Protein AF-0000000072261754 (afdb_homodimer)

Structure (mmCIF, N/CA/C/O backbone):
data_AF-0000000072261754-model_v1
#
loop_
_entity.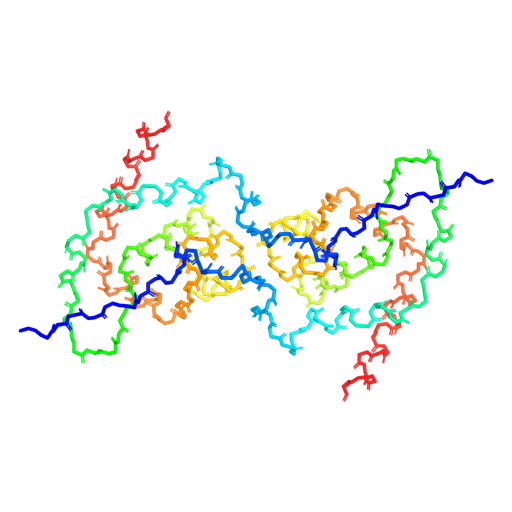id
_entity.type
_entity.pdbx_description
1 polymer 'ISNCY family transposase'
#
loop_
_atom_site.group_PDB
_atom_site.id
_atom_site.type_symbol
_atom_site.label_atom_id
_atom_site.label_alt_id
_atom_site.label_comp_id
_atom_site.label_asym_id
_atom_site.label_entity_id
_atom_site.label_seq_id
_atom_site.pdbx_PDB_ins_code
_atom_site.Cartn_x
_atom_site.Cartn_y
_atom_site.Cartn_z
_atom_site.occupancy
_atom_site.B_iso_or_equiv
_atom_site.auth_seq_id
_atom_site.auth_comp_id
_atom_site.auth_asym_id
_atom_site.auth_atom_id
_atom_site.pdbx_PDB_model_num
ATOM 1 N N . MET A 1 1 ? -16.188 -33.5 -18.047 1 53.47 1 MET A N 1
ATOM 2 C CA . MET A 1 1 ? -15.555 -32.75 -17 1 53.47 1 MET A CA 1
ATOM 3 C C . MET A 1 1 ? -15.969 -31.266 -17.062 1 53.47 1 MET A C 1
ATOM 5 O O . MET A 1 1 ? -16.078 -30.703 -18.156 1 53.47 1 MET A O 1
ATOM 9 N N . ALA A 1 2 ? -16.5 -30.75 -16.047 1 66.12 2 ALA A N 1
ATOM 10 C CA . ALA A 1 2 ? -17.062 -29.391 -16.094 1 66.12 2 ALA A CA 1
ATOM 11 C C . ALA A 1 2 ? -15.969 -28.375 -16.422 1 66.12 2 ALA A C 1
ATOM 13 O O . ALA A 1 2 ? -14.82 -28.531 -16 1 66.12 2 ALA A O 1
ATOM 14 N N . LYS A 1 3 ? -16.25 -27.609 -17.297 1 70.75 3 LYS A N 1
ATOM 15 C CA . LYS A 1 3 ? -15.32 -26.609 -17.797 1 70.75 3 LYS A CA 1
ATOM 16 C C . LYS A 1 3 ? -14.891 -25.656 -16.688 1 70.75 3 LYS A C 1
ATOM 18 O O . LYS A 1 3 ? -15.727 -25.141 -15.945 1 70.75 3 LYS A O 1
ATOM 23 N N . VAL A 1 4 ? -13.633 -25.562 -16.484 1 75.88 4 VAL A N 1
ATOM 24 C CA . VAL A 1 4 ? -13.086 -24.625 -15.5 1 75.88 4 VAL A CA 1
ATOM 25 C C . VAL A 1 4 ? -13.109 -23.219 -16.062 1 75.88 4 VAL A C 1
ATOM 27 O O . VAL A 1 4 ? -12.664 -22.969 -17.188 1 75.88 4 VAL A O 1
ATOM 30 N N . VAL A 1 5 ? -13.773 -22.344 -15.43 1 75.56 5 VAL A N 1
ATOM 31 C CA . VAL A 1 5 ? -13.828 -20.953 -15.859 1 75.56 5 VAL A CA 1
ATOM 32 C C . VAL A 1 5 ? -13.039 -20.078 -14.883 1 75.56 5 VAL A C 1
ATOM 34 O O . VAL A 1 5 ? -13.305 -20.094 -13.68 1 75.56 5 VAL A O 1
ATOM 37 N N . PHE A 1 6 ? -11.961 -19.422 -15.367 1 81.5 6 PHE A N 1
ATOM 38 C CA . PHE A 1 6 ? -11.156 -18.516 -14.562 1 81.5 6 PHE A CA 1
ATOM 39 C C . PHE A 1 6 ? -11.609 -17.078 -14.742 1 81.5 6 PHE A C 1
ATOM 41 O O . PHE A 1 6 ? -12.039 -16.688 -15.828 1 81.5 6 PHE A O 1
ATOM 48 N N . LYS A 1 7 ? -11.453 -16.281 -13.641 1 75.75 7 LYS A N 1
ATOM 49 C CA . LYS A 1 7 ? -11.797 -14.867 -13.703 1 75.75 7 LYS A CA 1
ATOM 50 C C . LYS A 1 7 ? -10.875 -14.117 -14.656 1 75.75 7 LYS A C 1
ATOM 52 O O . LYS A 1 7 ? -9.68 -14.406 -14.734 1 75.75 7 LYS A O 1
ATOM 57 N N . ASN A 1 8 ? -11.461 -13.203 -15.484 1 59.97 8 ASN A N 1
ATOM 58 C CA . ASN A 1 8 ? -10.656 -12.398 -16.391 1 59.97 8 ASN A CA 1
ATOM 59 C C . ASN A 1 8 ? -9.734 -11.445 -15.641 1 59.97 8 ASN A C 1
ATOM 61 O O . ASN A 1 8 ? -10.141 -10.828 -14.656 1 59.97 8 ASN A O 1
ATOM 65 N N . GLN A 1 9 ? -8.445 -11.586 -15.75 1 58.66 9 GLN A N 1
ATOM 66 C CA . GLN A 1 9 ? -7.496 -10.695 -15.102 1 58.66 9 GLN A CA 1
ATOM 67 C C . GLN A 1 9 ? -7.52 -9.305 -15.742 1 58.66 9 GLN A C 1
ATOM 69 O O . GLN A 1 9 ? -7.422 -9.18 -16.969 1 58.66 9 GLN A O 1
ATOM 74 N N . THR A 1 10 ? -8.367 -8.477 -15.375 1 47.31 10 THR A N 1
ATOM 75 C CA . THR A 1 10 ? -8.461 -7.137 -15.945 1 47.31 10 THR A CA 1
ATOM 76 C C . THR A 1 10 ? -7.117 -6.414 -15.852 1 47.31 10 THR A C 1
ATOM 78 O O . THR A 1 10 ? -6.949 -5.336 -16.422 1 47.31 10 THR A O 1
ATOM 81 N N . GLY A 1 11 ? -6.293 -6.758 -15.125 1 45.41 11 GLY A N 1
ATOM 82 C CA . GLY A 1 11 ? -5.258 -5.832 -14.703 1 45.41 11 GLY A CA 1
ATOM 83 C C . GLY A 1 11 ? -4.406 -5.324 -15.852 1 45.41 11 GLY A C 1
ATOM 84 O O . GLY A 1 11 ? -4 -4.156 -15.859 1 45.41 11 GLY A O 1
ATOM 85 N N . ASN A 1 12 ? -3.812 -6.355 -16.594 1 43.78 12 ASN A N 1
ATOM 86 C CA . ASN A 1 12 ? -2.898 -5.754 -17.562 1 43.78 12 ASN A CA 1
ATOM 87 C C . ASN A 1 12 ? -3.648 -5.125 -18.734 1 43.78 12 ASN A C 1
ATOM 89 O O . ASN A 1 12 ? -3.061 -4.859 -19.781 1 43.78 12 ASN A O 1
ATOM 93 N N . CYS A 1 13 ? -4.816 -5.367 -18.75 1 40.19 13 CYS A N 1
ATOM 94 C CA . CYS A 1 13 ? -5.418 -4.688 -19.891 1 40.19 13 CYS A CA 1
ATOM 95 C C . CYS A 1 13 ? -5.473 -3.182 -19.656 1 40.19 13 CYS A C 1
ATOM 97 O O . CYS A 1 13 ? -5.953 -2.725 -18.625 1 40.19 13 CYS A O 1
ATOM 99 N N . PRO A 1 14 ? -4.672 -2.52 -20.391 1 43.59 14 PRO A N 1
ATOM 100 C CA . PRO A 1 14 ? -4.828 -1.066 -20.297 1 43.59 14 PRO A CA 1
ATOM 101 C C . PRO A 1 14 ? -6.293 -0.635 -20.234 1 43.59 14 PRO A C 1
ATOM 103 O O . PRO A 1 14 ? -7.094 -1.019 -21.078 1 43.59 14 PRO A O 1
ATOM 106 N N . GLU A 1 15 ? -6.82 -0.697 -19.188 1 45.59 15 GLU A N 1
ATOM 107 C CA . GLU A 1 15 ? -8.109 -0.018 -19.234 1 45.59 15 GLU A CA 1
ATOM 108 C C . GLU A 1 15 ? -8.047 1.209 -20.141 1 45.59 15 GLU A C 1
ATOM 110 O O . GLU A 1 15 ? -7.031 1.906 -20.188 1 45.59 15 GLU A O 1
ATOM 115 N N . LEU A 1 16 ? -8.773 1.297 -21.125 1 46.44 16 LEU A N 1
ATOM 116 C CA . LEU A 1 16 ? -8.891 2.441 -22.031 1 46.44 16 LEU A CA 1
ATOM 117 C C . LEU A 1 16 ? -8.703 3.75 -21.266 1 46.44 16 LEU A C 1
ATOM 119 O O . LEU A 1 16 ? -8.133 4.703 -21.797 1 46.44 16 LEU A O 1
ATOM 123 N N . PHE A 1 17 ? -9.391 3.867 -20.031 1 51.53 17 PHE A N 1
ATOM 124 C CA . PHE A 1 17 ? -9.266 5.137 -19.328 1 51.53 17 PHE A CA 1
ATOM 125 C C . PHE A 1 17 ? -8.445 4.977 -18.062 1 51.53 17 PHE A C 1
ATOM 127 O O . PHE A 1 17 ? -8.516 3.939 -17.391 1 51.53 17 PHE A O 1
ATOM 134 N N . PRO A 1 18 ? -7.434 5.723 -17.969 1 54.72 18 PRO A N 1
ATOM 135 C CA . PRO A 1 18 ? -6.586 5.688 -16.781 1 54.72 18 PRO A CA 1
ATOM 136 C C . PRO A 1 18 ? -7.391 5.695 -15.477 1 54.72 18 PRO A C 1
ATOM 138 O O . PRO A 1 18 ? -8.32 6.492 -15.328 1 54.72 18 PRO A O 1
ATOM 141 N N . VAL A 1 19 ? -7.637 4.586 -14.891 1 61.97 19 VAL A N 1
ATOM 142 C CA . VAL A 1 19 ? -8.344 4.539 -13.617 1 61.97 19 VAL A CA 1
ATOM 143 C C . VAL A 1 19 ? -7.453 5.105 -12.508 1 61.97 19 VAL A C 1
ATOM 145 O O . VAL A 1 19 ? -6.254 4.828 -12.469 1 61.97 19 VAL A O 1
ATOM 148 N N . ASN A 1 20 ? -7.961 6.184 -11.891 1 78.06 20 ASN A N 1
ATOM 149 C CA . ASN A 1 20 ? -7.324 6.676 -10.672 1 78.06 20 ASN A CA 1
ATOM 150 C C . ASN A 1 20 ? -7.355 5.629 -9.562 1 78.06 20 ASN A C 1
ATOM 152 O O . ASN A 1 20 ? -8.43 5.211 -9.125 1 78.06 20 ASN A O 1
ATOM 156 N N . ILE A 1 21 ? -6.281 5.125 -9.164 1 84.75 21 ILE A N 1
ATOM 157 C CA . ILE A 1 21 ? -6.168 4.051 -8.188 1 84.75 21 ILE A CA 1
ATOM 158 C C . ILE A 1 21 ? -6.832 4.473 -6.875 1 84.75 21 ILE A C 1
ATOM 160 O O . ILE A 1 21 ? -7.336 3.631 -6.129 1 84.75 21 ILE A O 1
ATOM 164 N N . PHE A 1 22 ? -6.945 5.773 -6.66 1 88.88 22 PHE A N 1
ATOM 165 C CA . PHE A 1 22 ? -7.484 6.266 -5.398 1 88.88 22 PHE A CA 1
ATOM 166 C C . PHE A 1 22 ? -9 6.129 -5.367 1 88.88 22 PHE A C 1
ATOM 168 O O . PHE A 1 22 ? -9.617 6.246 -4.305 1 88.88 22 PHE A O 1
ATOM 175 N N . ASP A 1 23 ? -9.531 5.855 -6.48 1 87.69 23 ASP A N 1
ATOM 176 C CA . ASP A 1 23 ? -10.969 5.578 -6.531 1 87.69 23 ASP A CA 1
ATOM 177 C C . ASP A 1 23 ? -11.297 4.27 -5.812 1 87.69 23 ASP A C 1
ATOM 179 O O . ASP A 1 23 ? -12.453 4.027 -5.457 1 87.69 23 ASP A O 1
ATOM 183 N N . LYS A 1 24 ? -10.297 3.533 -5.613 1 89.06 24 LYS A N 1
ATOM 184 C CA . LYS A 1 24 ? -10.484 2.268 -4.91 1 89.06 24 LYS A CA 1
ATOM 185 C C . LYS A 1 24 ? -10.641 2.488 -3.408 1 89.06 24 LYS A C 1
ATOM 187 O O . LYS A 1 24 ? -11.078 1.589 -2.688 1 89.06 24 LYS A O 1
ATOM 192 N N . ILE A 1 25 ? -10.328 3.688 -2.914 1 94.31 25 ILE A N 1
ATOM 193 C CA . ILE A 1 25 ? -10.461 3.994 -1.495 1 94.31 25 ILE A CA 1
ATOM 194 C C . ILE A 1 25 ? -11.914 4.324 -1.177 1 94.31 25 ILE A C 1
ATOM 196 O O . ILE A 1 25 ? -12.469 5.293 -1.704 1 94.31 25 ILE A O 1
ATOM 200 N N . PRO A 1 26 ? -12.469 3.52 -0.321 1 95.19 26 PRO A N 1
ATOM 201 C CA . PRO A 1 26 ? -13.867 3.795 0.018 1 95.19 26 PRO A CA 1
ATOM 202 C C . PRO A 1 26 ? -14.078 5.215 0.538 1 95.19 26 PRO A C 1
ATOM 204 O O . PRO A 1 26 ? -13.195 5.777 1.188 1 95.19 26 PRO A O 1
ATOM 207 N N . GLU A 1 27 ? -15.25 5.766 0.306 1 93.5 27 GLU A N 1
ATOM 208 C CA . GLU A 1 27 ? -15.578 7.133 0.704 1 93.5 27 GLU A CA 1
ATOM 209 C C . GLU A 1 27 ? -15.547 7.285 2.221 1 93.5 27 GLU A C 1
ATOM 211 O O . GLU A 1 27 ? -15.234 8.367 2.734 1 93.5 27 GLU A O 1
ATOM 216 N N . ASN A 1 28 ? -15.797 6.203 2.92 1 93.44 28 ASN A N 1
ATOM 217 C CA . ASN A 1 28 ? -15.867 6.27 4.375 1 93.44 28 ASN A CA 1
ATOM 218 C C . ASN A 1 28 ? -14.562 5.82 5.02 1 93.44 28 ASN A C 1
ATOM 220 O O . ASN A 1 28 ? -14.508 5.594 6.23 1 93.44 28 ASN A O 1
ATOM 224 N N . HIS A 1 29 ? -13.617 5.684 4.23 1 94.75 29 HIS A N 1
ATOM 225 C CA . HIS A 1 29 ? -12.328 5.273 4.781 1 94.75 29 HIS A CA 1
ATOM 226 C C . HIS A 1 29 ? -11.734 6.363 5.668 1 94.75 29 HIS A C 1
ATOM 228 O O . HIS A 1 29 ? -11.789 7.547 5.324 1 94.75 29 HIS A O 1
ATOM 234 N N . PRO A 1 30 ? -11.094 6.031 6.789 1 93.75 30 PRO A N 1
ATOM 235 C CA . PRO A 1 30 ? -10.555 6.992 7.758 1 93.75 30 PRO A CA 1
ATOM 236 C C . PRO A 1 30 ? -9.578 7.98 7.121 1 93.75 30 PRO A C 1
ATOM 238 O O . PRO A 1 30 ? -9.469 9.117 7.582 1 93.75 30 PRO A O 1
ATOM 241 N N . VAL A 1 31 ? -8.922 7.555 6.078 1 96.19 31 VAL A N 1
ATOM 242 C CA . VAL A 1 31 ? -7.934 8.43 5.449 1 96.19 31 VAL A CA 1
ATOM 243 C C . VAL A 1 31 ? -8.617 9.672 4.898 1 96.19 31 VAL A C 1
ATOM 245 O O . VAL A 1 31 ? -8.055 10.766 4.926 1 96.19 31 VAL A O 1
ATOM 248 N N . ARG A 1 32 ? -9.805 9.508 4.41 1 94.44 32 ARG A N 1
ATOM 249 C CA . ARG A 1 32 ? -10.562 10.641 3.877 1 94.44 32 ARG A CA 1
ATOM 250 C C . ARG A 1 32 ? -11.039 11.562 4.996 1 94.44 32 ARG A C 1
ATOM 252 O O . ARG A 1 32 ? -11.094 12.781 4.824 1 94.44 32 ARG A O 1
ATOM 259 N N . LEU A 1 33 ? -11.336 11 6.125 1 90.81 33 LEU A N 1
ATOM 260 C CA . LEU A 1 33 ? -11.703 11.781 7.297 1 90.81 33 LEU A CA 1
ATOM 261 C C . LEU A 1 33 ? -10.523 12.625 7.777 1 90.81 33 LEU A C 1
ATOM 263 O O . LEU A 1 33 ? -10.672 13.812 8.047 1 90.81 33 LEU A O 1
ATOM 267 N N . VAL A 1 34 ? -9.375 12.031 7.887 1 93.12 34 VAL A N 1
ATOM 268 C CA . VAL A 1 34 ? -8.18 12.75 8.312 1 93.12 34 VAL A CA 1
ATOM 269 C C . VAL A 1 34 ? -7.91 13.914 7.363 1 93.12 34 VAL A C 1
ATOM 271 O O . VAL A 1 34 ? -7.617 15.023 7.809 1 93.12 34 VAL A O 1
ATOM 274 N N . ASP A 1 35 ? -8.039 13.625 6.098 1 94.12 35 ASP A N 1
ATOM 275 C CA . ASP A 1 35 ? -7.828 14.664 5.098 1 94.12 35 ASP A CA 1
ATOM 276 C C . ASP A 1 35 ? -8.758 15.852 5.332 1 94.12 35 ASP A C 1
ATOM 278 O O . ASP A 1 35 ? -8.312 17 5.375 1 94.12 35 ASP A O 1
ATOM 282 N N . THR A 1 36 ? -9.977 15.562 5.527 1 91.69 36 THR A N 1
ATOM 283 C CA . THR A 1 36 ? -10.992 16.594 5.738 1 91.69 36 THR A CA 1
ATOM 284 C C . THR A 1 36 ? -10.719 17.359 7.023 1 91.69 36 THR A C 1
ATOM 286 O O . THR A 1 36 ? -10.734 18.594 7.023 1 91.69 36 THR A O 1
ATOM 289 N N . VAL A 1 37 ? -10.406 16.703 8.078 1 90.75 37 VAL A N 1
ATOM 290 C CA . VAL A 1 37 ? -10.211 17.312 9.391 1 90.75 37 VAL A CA 1
ATOM 291 C C . VAL A 1 37 ? -8.984 18.203 9.375 1 90.75 37 VAL A C 1
ATOM 293 O O . VAL A 1 37 ? -9.039 19.359 9.82 1 90.75 37 VAL A O 1
ATOM 296 N N . VAL A 1 38 ? -7.898 17.734 8.867 1 93.19 38 VAL A N 1
ATOM 297 C CA . VAL A 1 38 ? -6.656 18.5 8.906 1 93.19 38 VAL A CA 1
ATOM 298 C C . VAL A 1 38 ? -6.781 19.734 8.016 1 93.19 38 VAL A C 1
ATOM 300 O O . VAL A 1 38 ? -6.234 20.797 8.328 1 93.19 38 VAL A O 1
ATOM 303 N N . ASN A 1 39 ? -7.551 19.609 6.934 1 92.81 39 ASN A N 1
ATOM 304 C CA . ASN A 1 39 ? -7.781 20.75 6.062 1 92.81 39 ASN A CA 1
ATOM 305 C C . ASN A 1 39 ? -8.492 21.891 6.797 1 92.81 39 ASN A C 1
ATOM 307 O O . ASN A 1 39 ? -8.391 23.047 6.41 1 92.81 39 ASN A O 1
ATOM 311 N N . SER A 1 40 ? -9.102 21.609 7.797 1 89.88 40 SER A N 1
ATOM 312 C CA . SER A 1 40 ? -9.898 22.594 8.516 1 89.88 40 SER A CA 1
ATOM 313 C C . SER A 1 40 ? -9.117 23.188 9.68 1 89.88 40 SER A C 1
ATOM 315 O O . SER A 1 40 ? -9.586 24.125 10.336 1 89.88 40 SER A O 1
ATOM 317 N N . LEU A 1 41 ? -7.945 22.703 9.938 1 89.12 41 LEU A N 1
ATOM 318 C CA . LEU A 1 41 ? -7.16 23.141 11.078 1 89.12 41 LEU A CA 1
ATOM 319 C C . LEU A 1 41 ? -6.484 24.484 10.789 1 89.12 41 LEU A C 1
ATOM 321 O O . LEU A 1 41 ? -6.039 24.719 9.664 1 89.12 41 LEU A O 1
ATOM 325 N N . ASP A 1 42 ? -6.449 25.359 11.727 1 89.69 42 ASP A N 1
ATOM 326 C CA . ASP A 1 42 ? -5.57 26.516 11.672 1 89.69 42 ASP A CA 1
ATOM 327 C C . ASP A 1 42 ? -4.141 26.141 12.055 1 89.69 42 ASP A C 1
ATOM 329 O O . ASP A 1 42 ? -3.867 25.797 13.203 1 89.69 42 ASP A O 1
ATOM 333 N N . ILE A 1 43 ? -3.244 26.266 11.062 1 90.94 43 ILE A N 1
ATOM 334 C CA . ILE A 1 43 ? -1.887 25.797 11.336 1 90.94 43 ILE A CA 1
ATOM 335 C C . ILE A 1 43 ? -0.919 26.984 11.273 1 90.94 43 ILE A C 1
ATOM 337 O O . ILE A 1 43 ? 0.26 26.812 10.961 1 90.94 43 ILE A O 1
ATOM 341 N N . SER A 1 44 ? -1.396 28.188 11.469 1 89.88 44 SER A N 1
ATOM 342 C CA . SER A 1 44 ? -0.588 29.406 11.414 1 89.88 44 SER A CA 1
ATOM 343 C C . SER A 1 44 ? 0.594 29.328 12.375 1 89.88 44 SER A C 1
ATOM 345 O O . SER A 1 44 ? 1.704 29.734 12.031 1 89.88 44 SER A O 1
ATOM 347 N N . ASP A 1 45 ? 0.396 28.828 13.555 1 87 45 ASP A N 1
ATOM 348 C CA . ASP A 1 45 ? 1.445 28.734 14.562 1 87 45 ASP A CA 1
ATOM 349 C C . ASP A 1 45 ? 2.549 27.781 14.125 1 87 45 ASP A C 1
ATOM 351 O O . ASP A 1 45 ? 3.719 27.969 14.461 1 87 45 ASP A O 1
ATOM 355 N N . ILE A 1 46 ? 2.148 26.797 13.414 1 89.81 46 ILE A N 1
ATOM 356 C CA . ILE A 1 46 ? 3.121 25.812 12.922 1 89.81 46 ILE A CA 1
ATOM 357 C C . ILE A 1 46 ? 3.943 26.438 11.797 1 89.81 46 ILE A C 1
ATOM 359 O O . ILE A 1 46 ? 5.164 26.266 11.734 1 89.81 46 ILE A O 1
ATOM 363 N N . ILE A 1 47 ? 3.307 27.188 10.906 1 88.81 47 ILE A N 1
ATOM 364 C CA . ILE A 1 47 ? 3.965 27.828 9.781 1 88.81 47 ILE A CA 1
ATOM 365 C C . ILE A 1 47 ? 5.023 28.812 10.289 1 88.81 47 ILE A C 1
ATOM 367 O O . ILE A 1 47 ? 6.098 28.922 9.703 1 88.81 47 ILE A O 1
ATOM 371 N N . LYS A 1 48 ? 4.746 29.422 11.359 1 87.25 48 LYS A N 1
ATOM 372 C CA . LYS A 1 48 ? 5.645 30.422 11.945 1 87.25 48 LYS A CA 1
ATOM 373 C C . LYS A 1 48 ? 6.945 29.781 12.414 1 87.25 48 LYS A C 1
ATOM 375 O O . LYS A 1 48 ? 7.957 30.469 12.578 1 87.25 48 LYS A O 1
ATOM 380 N N . GLU A 1 49 ? 6.895 28.531 12.688 1 88.25 49 GLU A N 1
ATOM 381 C CA . GLU A 1 49 ? 8.07 27.828 13.188 1 88.25 49 GLU A CA 1
ATOM 382 C C . GLU A 1 49 ? 9.117 27.656 12.086 1 88.25 49 GLU A C 1
ATOM 384 O O . GLU A 1 49 ? 10.273 27.328 12.367 1 88.25 49 GLU A O 1
ATOM 389 N N . TYR A 1 50 ? 8.695 27.906 10.859 1 87.5 50 TYR A N 1
ATOM 390 C CA . TYR A 1 50 ? 9.641 27.781 9.758 1 87.5 50 TYR A CA 1
ATOM 391 C C . TYR A 1 50 ? 10.43 29.078 9.57 1 87.5 50 TYR A C 1
ATOM 393 O O . TYR A 1 50 ? 9.852 30.172 9.547 1 87.5 50 TYR A O 1
ATOM 401 N N . LYS A 1 51 ? 11.766 29.125 9.641 1 79.75 51 LYS A N 1
ATOM 402 C CA . LYS A 1 51 ? 12.641 30.297 9.578 1 79.75 51 LYS A CA 1
ATOM 403 C C . LYS A 1 51 ? 12.969 30.656 8.133 1 79.75 51 LYS A C 1
ATOM 405 O O . LYS A 1 51 ? 13.305 31.797 7.836 1 79.75 51 LYS A O 1
ATOM 410 N N . GLY A 1 52 ? 12.711 29.953 7.184 1 72.69 52 GLY A N 1
ATOM 411 C CA . GLY A 1 52 ? 13.055 30.234 5.801 1 72.69 52 GLY A CA 1
ATOM 412 C C . GLY A 1 52 ? 14.539 30.109 5.523 1 72.69 52 GLY A C 1
ATOM 413 O O . GLY A 1 52 ? 15.328 29.828 6.434 1 72.69 52 GLY A O 1
ATOM 414 N N . GLY A 1 53 ? 15.094 30.141 4.215 1 70.75 53 GLY A N 1
ATOM 415 C CA . GLY A 1 53 ? 16.484 30.219 3.781 1 70.75 53 GLY A CA 1
ATOM 416 C C . GLY A 1 53 ? 17.078 28.875 3.443 1 70.75 53 GLY A C 1
ATOM 417 O O . GLY A 1 53 ? 18.172 28.797 2.889 1 70.75 53 GLY A O 1
ATOM 418 N N . GLY A 1 54 ? 16.453 27.875 3.91 1 67.19 54 GLY A N 1
ATOM 419 C CA . GLY A 1 54 ? 16.984 26.562 3.582 1 67.19 54 GLY A CA 1
ATOM 420 C C . GLY A 1 54 ? 16.297 25.922 2.4 1 67.19 54 GLY A C 1
ATOM 421 O O . GLY A 1 54 ? 15.641 26.594 1.604 1 67.19 54 GLY A O 1
ATOM 422 N N . THR A 1 55 ? 16.672 24.656 2.156 1 72.06 55 THR A N 1
ATOM 423 C CA . THR A 1 55 ? 16.047 23.875 1.103 1 72.06 55 THR A CA 1
ATOM 424 C C . THR A 1 55 ? 14.523 23.906 1.235 1 72.06 55 THR A C 1
ATOM 426 O O . THR A 1 55 ? 14 24.203 2.307 1 72.06 55 THR A O 1
ATOM 429 N N . SER A 1 56 ? 13.945 23.844 0.16 1 83.94 56 SER A N 1
ATOM 430 C CA . SER A 1 56 ? 12.484 23.781 0.159 1 83.94 56 SER A CA 1
ATOM 431 C C . SER A 1 56 ? 11.977 22.719 1.136 1 83.94 56 SER A C 1
ATOM 433 O O . SER A 1 56 ? 12.672 21.734 1.41 1 83.94 56 SER A O 1
ATOM 435 N N . ALA A 1 57 ? 10.883 23.078 1.884 1 89.38 57 ALA A N 1
ATOM 436 C CA . ALA A 1 57 ? 10.266 22.172 2.846 1 89.38 57 ALA A CA 1
ATOM 437 C C . ALA A 1 57 ? 8.883 21.719 2.363 1 89.38 57 ALA A C 1
ATOM 439 O O . ALA A 1 57 ? 8.227 22.422 1.597 1 89.38 57 ALA A O 1
ATOM 440 N N . TYR A 1 58 ? 8.531 20.516 2.805 1 94.25 58 TYR A N 1
ATOM 441 C CA . TYR A 1 58 ? 7.156 20.078 2.572 1 94.25 58 TYR A CA 1
ATOM 442 C C . TYR A 1 58 ? 6.176 20.953 3.344 1 94.25 58 TYR A C 1
ATOM 444 O O . TYR A 1 58 ? 6.477 21.406 4.449 1 94.25 58 TYR A O 1
ATOM 452 N N . HIS A 1 59 ? 5.027 21.125 2.744 1 94.31 59 HIS A N 1
ATOM 453 C CA . HIS A 1 59 ? 4.02 21.922 3.441 1 94.31 59 HIS A CA 1
ATOM 454 C C . HIS A 1 59 ? 3.613 21.25 4.754 1 94.31 59 HIS A C 1
ATOM 456 O O . HIS A 1 59 ? 3.348 20.047 4.793 1 94.31 59 HIS A O 1
ATOM 462 N N . PRO A 1 60 ? 3.545 22.078 5.82 1 93.25 60 PRO A N 1
ATOM 463 C CA . PRO A 1 60 ? 3.256 21.484 7.125 1 93.25 60 PRO A CA 1
ATOM 464 C C . PRO A 1 60 ? 1.888 20.797 7.176 1 93.25 60 PRO A C 1
ATOM 466 O O . PRO A 1 60 ? 1.709 19.828 7.898 1 93.25 60 PRO A O 1
ATOM 469 N N . ARG A 1 61 ? 0.918 21.266 6.406 1 94.25 61 ARG A N 1
ATOM 470 C CA . ARG A 1 61 ? -0.401 20.641 6.402 1 94.25 61 ARG A CA 1
ATOM 471 C C . ARG A 1 61 ? -0.323 19.203 5.91 1 94.25 61 ARG A C 1
ATOM 473 O O . ARG A 1 61 ? -0.948 18.312 6.484 1 94.25 61 ARG A O 1
ATOM 480 N N . MET A 1 62 ? 0.417 18.984 4.848 1 96.38 62 MET A N 1
ATOM 481 C CA . MET A 1 62 ? 0.634 17.625 4.352 1 96.38 62 MET A CA 1
ATOM 482 C C . MET A 1 62 ? 1.342 16.781 5.398 1 96.38 62 MET A C 1
ATOM 484 O O . MET A 1 62 ? 0.941 15.641 5.648 1 96.38 62 MET A O 1
ATOM 488 N N . MET A 1 63 ? 2.299 17.344 6.059 1 96.62 63 MET A N 1
ATOM 489 C CA . MET A 1 63 ? 3.064 16.609 7.062 1 96.62 63 MET A CA 1
ATOM 490 C C . MET A 1 63 ? 2.182 16.234 8.242 1 96.62 63 MET A C 1
ATOM 492 O O . MET A 1 63 ? 2.305 15.125 8.781 1 96.62 63 MET A O 1
ATOM 496 N N . ILE A 1 64 ? 1.299 17.094 8.617 1 94.44 64 ILE A N 1
ATOM 497 C CA . ILE A 1 64 ? 0.354 16.828 9.695 1 94.44 64 ILE A CA 1
ATOM 498 C C . ILE A 1 64 ? -0.58 15.695 9.297 1 94.44 64 ILE A C 1
ATOM 500 O O . ILE A 1 64 ? -0.818 14.773 10.078 1 94.44 64 ILE A O 1
ATOM 504 N N . LYS A 1 65 ? -1.1 15.758 8.047 1 96 65 LYS A N 1
ATOM 505 C CA . LYS A 1 65 ? -1.962 14.695 7.523 1 96 65 LYS A CA 1
ATOM 506 C C . LYS A 1 65 ? -1.282 13.336 7.625 1 96 65 LYS A C 1
ATOM 508 O O . LYS A 1 65 ? -1.88 12.375 8.117 1 96 65 LYS A O 1
ATOM 513 N N . VAL A 1 66 ? -0.072 13.258 7.25 1 97.31 66 VAL A N 1
ATOM 514 C CA . VAL A 1 66 ? 0.693 12.016 7.238 1 97.31 66 VAL A CA 1
ATOM 515 C C . VAL A 1 66 ? 0.851 11.492 8.664 1 97.31 66 VAL A C 1
ATOM 517 O O . VAL A 1 66 ? 0.594 10.32 8.938 1 97.31 66 VAL A O 1
ATOM 520 N N . LEU A 1 67 ? 1.214 12.375 9.578 1 95.19 67 LEU A N 1
ATOM 521 C CA . LEU A 1 67 ? 1.444 11.953 10.953 1 95.19 67 LEU A CA 1
ATOM 522 C C . LEU A 1 67 ? 0.144 11.5 11.609 1 95.19 67 LEU A C 1
ATOM 524 O O . LEU A 1 67 ? 0.101 10.445 12.25 1 95.19 67 LEU A O 1
ATOM 528 N N . PHE A 1 68 ? -0.87 12.234 11.438 1 93.25 68 PHE A N 1
ATOM 529 C CA . PHE A 1 68 ? -2.143 11.891 12.062 1 93.25 68 PHE A CA 1
ATOM 530 C C . PHE A 1 68 ? -2.672 10.562 11.523 1 93.25 68 PHE A C 1
ATOM 532 O O . PHE A 1 68 ? -3.111 9.711 12.297 1 93.25 68 PHE A O 1
ATOM 539 N N . TYR A 1 69 ? -2.65 10.43 10.25 1 95.81 69 TYR A N 1
ATOM 540 C CA . TYR A 1 69 ? -3.135 9.18 9.68 1 95.81 69 TYR A CA 1
ATOM 541 C C . TYR A 1 69 ? -2.293 8 10.148 1 95.81 69 TYR A C 1
ATOM 543 O O . TYR A 1 69 ? -2.82 6.918 10.414 1 95.81 69 TYR A O 1
ATOM 551 N N . SER A 1 70 ? -0.977 8.211 10.211 1 96.62 70 SER A N 1
ATOM 552 C CA . SER A 1 70 ? -0.089 7.164 10.703 1 96.62 70 SER A CA 1
ATOM 553 C C . SER A 1 70 ? -0.491 6.711 12.102 1 96.62 70 SER A C 1
ATOM 555 O O . SER A 1 70 ? -0.626 5.512 12.359 1 96.62 70 SER A O 1
ATOM 557 N N . TYR A 1 71 ? -0.738 7.676 12.891 1 90.94 71 TYR A N 1
ATOM 558 C CA . TYR A 1 71 ? -1.086 7.355 14.273 1 90.94 71 TYR A CA 1
ATOM 559 C C . TYR A 1 71 ? -2.439 6.66 14.344 1 90.94 71 TYR A C 1
ATOM 561 O O . TYR A 1 71 ? -2.619 5.715 15.117 1 90.94 71 TYR A O 1
ATOM 569 N N . LEU A 1 72 ? -3.363 7.074 13.562 1 90.5 72 LEU A N 1
ATOM 570 C CA . LEU A 1 72 ? -4.668 6.426 13.492 1 90.5 72 LEU A CA 1
ATOM 571 C C . LEU A 1 72 ? -4.535 4.984 13.016 1 90.5 72 LEU A C 1
ATOM 573 O O . LEU A 1 72 ? -5.301 4.113 13.438 1 90.5 72 LEU A O 1
ATOM 577 N N . SER A 1 73 ? -3.545 4.75 12.164 1 94 73 SER A N 1
ATOM 578 C CA . SER A 1 73 ? -3.332 3.432 11.578 1 94 73 SER A CA 1
ATOM 579 C C . SER A 1 73 ? -2.346 2.613 12.406 1 94 73 SER A C 1
ATOM 581 O O . SER A 1 73 ? -1.843 1.586 11.945 1 94 73 SER A O 1
ATOM 583 N N . ASN A 1 74 ? -1.942 3.076 13.516 1 93.12 74 ASN A N 1
ATOM 584 C CA . ASN A 1 74 ? -1.049 2.396 14.445 1 93.12 74 ASN A CA 1
ATOM 585 C C . ASN A 1 74 ? 0.342 2.199 13.852 1 93.12 74 ASN A C 1
ATOM 587 O O . ASN A 1 74 ? 0.967 1.158 14.055 1 93.12 74 ASN A O 1
ATOM 591 N N . VAL A 1 75 ? 0.793 3.084 13.07 1 95.56 75 VAL A N 1
ATOM 592 C CA . VAL A 1 75 ? 2.156 3.145 12.555 1 95.56 75 VAL A CA 1
ATOM 593 C C . VAL A 1 75 ? 2.902 4.312 13.195 1 95.56 75 VAL A C 1
ATOM 595 O O . VAL A 1 75 ? 2.625 5.477 12.898 1 95.56 75 VAL A O 1
ATOM 598 N N . TYR A 1 76 ? 3.965 3.98 14.016 1 94.25 76 TYR A N 1
ATOM 599 C CA . TYR A 1 76 ? 4.547 5.031 14.836 1 94.25 76 TYR A CA 1
ATOM 600 C C . TYR A 1 76 ? 5.988 5.316 14.422 1 94.25 76 TYR A C 1
ATOM 602 O O . TYR A 1 76 ? 6.48 6.43 14.602 1 94.25 76 TYR A O 1
ATOM 610 N N . SER A 1 77 ? 6.68 4.324 13.945 1 96.5 77 SER A N 1
ATOM 611 C CA . SER A 1 77 ? 8.07 4.512 13.547 1 96.5 77 SER A CA 1
ATOM 612 C C . SER A 1 77 ? 8.18 5.355 12.281 1 96.5 77 SER A C 1
ATOM 614 O O . SER A 1 77 ? 7.48 5.098 11.297 1 96.5 77 SER A O 1
ATOM 616 N N . CYS A 1 78 ? 9.008 6.367 12.297 1 97.88 78 CYS A N 1
ATOM 617 C CA . CYS A 1 78 ? 9.164 7.242 11.141 1 97.88 78 CYS A CA 1
ATOM 618 C C . CYS A 1 78 ? 9.648 6.457 9.93 1 97.88 78 CYS A C 1
ATOM 620 O O . CYS A 1 78 ? 9.289 6.785 8.789 1 97.88 78 CYS A O 1
ATOM 622 N N . ARG A 1 79 ? 10.453 5.406 10.148 1 98.12 79 ARG A N 1
ATOM 623 C CA . ARG A 1 79 ? 10.914 4.562 9.047 1 98.12 79 ARG A CA 1
ATOM 624 C C . ARG A 1 79 ? 9.75 3.801 8.422 1 98.12 79 ARG A C 1
ATOM 626 O O . ARG A 1 79 ? 9.664 3.688 7.195 1 98.12 79 ARG A O 1
ATOM 633 N N . LYS A 1 80 ? 8.82 3.332 9.234 1 98.06 80 LYS A N 1
ATOM 634 C CA . LYS A 1 80 ? 7.641 2.639 8.727 1 98.06 80 LYS A CA 1
ATOM 635 C C . LYS A 1 80 ? 6.715 3.6 7.98 1 98.06 80 LYS A C 1
ATOM 637 O O . LYS A 1 80 ? 6.121 3.234 6.965 1 98.06 80 LYS A O 1
ATOM 642 N N . ILE A 1 81 ? 6.594 4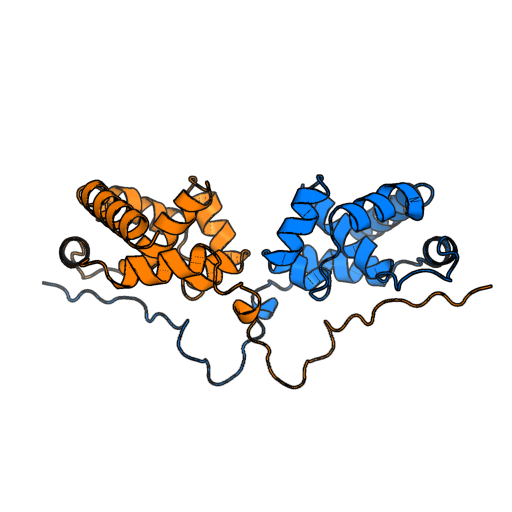.809 8.477 1 98.56 81 ILE A N 1
ATOM 643 C CA . ILE A 1 81 ? 5.773 5.82 7.82 1 98.56 81 ILE A CA 1
ATOM 644 C C . ILE A 1 81 ? 6.352 6.133 6.445 1 98.56 81 ILE A C 1
ATOM 646 O O . ILE A 1 81 ? 5.629 6.121 5.445 1 98.56 81 ILE A O 1
ATOM 650 N N . ALA A 1 82 ? 7.691 6.379 6.41 1 98.75 82 ALA A N 1
ATOM 651 C CA . ALA A 1 82 ? 8.359 6.68 5.148 1 98.75 82 ALA A CA 1
ATOM 652 C C . ALA A 1 82 ? 8.172 5.547 4.145 1 98.75 82 ALA A C 1
ATOM 654 O O . ALA A 1 82 ? 7.898 5.789 2.967 1 98.75 82 ALA A O 1
ATOM 655 N N . LYS A 1 83 ? 8.281 4.359 4.617 1 97.75 83 LYS A N 1
ATOM 656 C CA . LYS A 1 83 ? 8.07 3.197 3.756 1 97.75 83 LYS A CA 1
ATOM 657 C C . LYS A 1 83 ? 6.641 3.152 3.23 1 97.75 83 LYS A C 1
ATOM 659 O O . LYS A 1 83 ? 6.418 2.93 2.037 1 97.75 83 LYS A O 1
ATOM 664 N N . ALA A 1 84 ? 5.688 3.344 4.062 1 98.06 84 ALA A N 1
ATOM 665 C CA . ALA A 1 84 ? 4.273 3.316 3.703 1 98.06 84 ALA A CA 1
ATOM 666 C C . ALA A 1 84 ? 3.955 4.363 2.641 1 98.06 84 ALA A C 1
ATOM 668 O O . ALA A 1 84 ? 3.117 4.137 1.765 1 98.06 84 ALA A O 1
ATOM 669 N N . LEU A 1 85 ? 4.629 5.477 2.656 1 97.81 85 LEU A N 1
ATOM 670 C CA . LEU A 1 85 ? 4.406 6.562 1.705 1 97.81 85 LEU A CA 1
ATOM 671 C C . LEU A 1 85 ? 4.773 6.129 0.29 1 97.81 85 LEU A C 1
ATOM 673 O O . LEU A 1 85 ? 4.312 6.723 -0.687 1 97.81 85 LEU A O 1
ATOM 677 N N . HIS A 1 86 ? 5.559 5.066 0.178 1 96.88 86 HIS A N 1
ATOM 678 C CA . HIS A 1 86 ? 6.008 4.605 -1.131 1 96.88 86 HIS A CA 1
ATOM 679 C C . HIS A 1 86 ? 5.141 3.459 -1.638 1 96.88 86 HIS A C 1
ATOM 681 O O . HIS A 1 86 ? 5.094 3.195 -2.842 1 96.88 86 HIS A O 1
ATOM 687 N N . GLU A 1 87 ? 4.395 2.871 -0.763 1 97.12 87 GLU A N 1
ATOM 688 C CA . GLU A 1 87 ? 3.875 1.581 -1.208 1 97.12 87 GLU A CA 1
ATOM 689 C C . GLU A 1 87 ? 2.389 1.448 -0.894 1 97.12 87 GLU A C 1
ATOM 691 O O . GLU A 1 87 ? 1.692 0.629 -1.496 1 97.12 87 GLU A O 1
ATOM 696 N N . ASN A 1 88 ? 1.873 2.205 0.08 1 97.56 88 ASN A N 1
ATOM 697 C CA . ASN A 1 88 ? 0.488 2.115 0.529 1 97.56 88 ASN A CA 1
ATOM 698 C C . ASN A 1 88 ? -0.375 3.209 -0.093 1 97.56 88 ASN A C 1
ATOM 700 O O . ASN A 1 88 ? -0.061 4.395 0.023 1 97.56 88 ASN A O 1
ATOM 704 N N . ILE A 1 89 ? -1.439 2.848 -0.695 1 96.12 89 ILE A N 1
ATOM 705 C CA . ILE A 1 89 ? -2.205 3.801 -1.492 1 96.12 89 ILE A CA 1
ATOM 706 C C . ILE A 1 89 ? -2.865 4.828 -0.574 1 96.12 89 ILE A C 1
ATOM 708 O O . ILE A 1 89 ? -3.117 5.961 -0.983 1 96.12 89 ILE A O 1
ATOM 712 N N . HIS A 1 90 ? -3.246 4.453 0.65 1 97.69 90 HIS A N 1
ATOM 713 C CA . HIS A 1 90 ? -3.832 5.41 1.579 1 97.69 90 HIS A CA 1
ATOM 714 C C . HIS A 1 90 ? -2.824 6.492 1.962 1 97.69 90 HIS A C 1
ATOM 716 O O . HIS A 1 90 ? -3.162 7.68 1.989 1 97.69 90 HIS A O 1
ATOM 722 N N . PHE A 1 91 ? -1.604 6.047 2.207 1 98 91 PHE A N 1
ATOM 723 C CA . PHE A 1 91 ? -0.538 6.988 2.527 1 98 91 PHE A CA 1
ATOM 724 C C . PHE A 1 91 ? -0.188 7.844 1.314 1 98 91 PHE A C 1
ATOM 726 O O . PHE A 1 91 ? 0.068 9.039 1.446 1 98 91 PHE A O 1
ATOM 733 N N . MET A 1 92 ? -0.195 7.254 0.18 1 96.06 92 MET A N 1
ATOM 734 C CA . MET A 1 92 ? 0.047 8 -1.05 1 96.06 92 MET A CA 1
ATOM 735 C C . MET A 1 92 ? -1.054 9.031 -1.285 1 96.06 92 MET A C 1
ATOM 737 O O . MET A 1 92 ? -0.782 10.141 -1.741 1 96.06 92 MET A O 1
ATOM 741 N N . PHE A 1 93 ? -2.234 8.648 -0.995 1 95.31 93 PHE A N 1
ATOM 742 C CA . PHE A 1 93 ? -3.379 9.547 -1.117 1 95.31 93 PHE A CA 1
ATOM 743 C C . PHE A 1 93 ? -3.244 10.734 -0.173 1 95.31 93 PHE A C 1
ATOM 745 O O . PHE A 1 93 ? -3.314 11.883 -0.603 1 95.31 93 PHE A O 1
ATOM 752 N N . ILE A 1 94 ? -2.947 10.492 1.059 1 96.44 94 ILE A N 1
ATOM 753 C CA . ILE A 1 94 ? -3.014 11.539 2.074 1 96.44 94 ILE A CA 1
ATOM 754 C C . ILE A 1 94 ? -1.821 12.484 1.928 1 96.44 94 ILE A C 1
ATOM 756 O O . ILE A 1 94 ? -1.91 13.664 2.264 1 96.44 94 ILE A O 1
ATOM 760 N N . SER A 1 95 ? -0.718 12.016 1.419 1 96.94 95 SER A N 1
ATOM 761 C CA . SER A 1 95 ? 0.468 12.844 1.236 1 96.94 95 SER A CA 1
ATOM 762 C C . SER A 1 95 ? 0.445 13.555 -0.114 1 96.94 95 SER A C 1
ATOM 764 O O . SER A 1 95 ? 1.337 14.344 -0.419 1 96.94 95 SER A O 1
ATOM 766 N N . GLY A 1 96 ? -0.515 13.195 -0.972 1 92.94 96 GLY A N 1
ATOM 767 C CA . GLY A 1 96 ? -0.474 13.695 -2.338 1 92.94 96 GLY A CA 1
ATOM 768 C C . GLY A 1 96 ? 0.718 13.18 -3.125 1 92.94 96 GLY A C 1
ATOM 769 O O . GLY A 1 96 ? 1.348 13.938 -3.867 1 92.94 96 GLY A O 1
ATOM 770 N N . ASN A 1 97 ? 1.139 11.984 -2.811 1 92.19 97 ASN A N 1
ATOM 771 C CA . ASN A 1 97 ? 2.225 11.273 -3.473 1 92.19 97 ASN A CA 1
ATOM 772 C C . ASN A 1 97 ? 3.586 11.844 -3.092 1 92.19 97 ASN A C 1
ATOM 774 O O . ASN A 1 97 ? 4.602 11.508 -3.705 1 92.19 97 ASN A O 1
ATOM 778 N N . SER A 1 98 ? 3.602 12.711 -2.092 1 94.12 98 SER A N 1
ATOM 779 C CA . SER A 1 98 ? 4.883 13.141 -1.544 1 94.12 98 SER A CA 1
ATOM 780 C C . SER A 1 98 ? 5.508 12.062 -0.672 1 94.12 98 SER A C 1
ATOM 782 O O . SER A 1 98 ? 4.793 11.305 -0.009 1 94.12 98 SER A O 1
ATOM 784 N N . THR A 1 99 ? 6.852 12.031 -0.712 1 96.81 99 THR A N 1
ATOM 785 C CA . THR A 1 99 ? 7.516 10.953 0.005 1 96.81 99 THR A CA 1
ATOM 786 C C . THR A 1 99 ? 8.641 11.492 0.884 1 96.81 99 THR A C 1
ATOM 788 O O . THR A 1 99 ? 9.805 11.141 0.701 1 96.81 99 THR A O 1
ATOM 791 N N . PRO A 1 100 ? 8.273 12.328 1.846 1 97.31 100 PRO A N 1
ATOM 792 C CA . PRO A 1 100 ? 9.312 12.711 2.801 1 97.31 100 PRO A CA 1
ATOM 793 C C . PRO A 1 100 ? 10.008 11.508 3.43 1 97.31 100 PRO A C 1
ATOM 795 O O . PRO A 1 100 ? 9.359 10.5 3.725 1 97.31 100 PRO A O 1
ATOM 798 N N . ASP A 1 101 ? 11.32 11.656 3.605 1 97.94 101 ASP A N 1
ATOM 799 C CA . ASP A 1 101 ? 12.062 10.547 4.203 1 97.94 101 ASP A CA 1
ATOM 800 C C . ASP A 1 101 ? 11.922 10.555 5.727 1 97.94 101 ASP A C 1
ATOM 802 O O . ASP A 1 101 ? 11.273 11.438 6.293 1 97.94 101 ASP A O 1
ATOM 806 N N . PHE A 1 102 ? 12.469 9.5 6.363 1 98.19 102 PHE A N 1
ATOM 807 C CA . PHE A 1 102 ? 12.25 9.312 7.793 1 98.19 102 PHE A CA 1
ATOM 808 C C . PHE A 1 102 ? 12.852 10.469 8.586 1 98.19 102 PHE A C 1
ATOM 810 O O . PHE A 1 102 ? 12.297 10.875 9.617 1 98.19 102 PHE A O 1
ATOM 817 N N . ARG A 1 103 ? 13.953 11.078 8.086 1 97.25 103 ARG A N 1
ATOM 818 C CA . ARG A 1 103 ? 14.562 12.195 8.797 1 97.25 103 ARG A CA 1
ATOM 819 C C . ARG A 1 103 ? 13.664 13.422 8.773 1 97.25 103 ARG A C 1
ATOM 821 O O . ARG A 1 103 ? 13.516 14.109 9.789 1 97.25 103 ARG A O 1
ATOM 828 N N . THR A 1 104 ? 13.078 13.695 7.598 1 96.88 104 THR A N 1
ATOM 829 C CA . THR A 1 104 ? 12.156 14.812 7.449 1 96.88 104 THR A CA 1
ATOM 830 C C . THR A 1 104 ? 10.961 14.656 8.383 1 96.88 104 THR A C 1
ATOM 832 O O . THR A 1 104 ? 10.57 15.609 9.062 1 96.88 104 THR A O 1
ATOM 835 N N . ILE A 1 105 ? 10.445 13.461 8.469 1 97.5 105 ILE A N 1
ATOM 836 C CA . ILE A 1 105 ? 9.297 13.164 9.32 1 97.5 105 ILE A CA 1
ATOM 837 C C . ILE A 1 105 ? 9.688 13.32 10.789 1 97.5 105 ILE A C 1
ATOM 839 O O . ILE A 1 105 ? 8.969 13.945 11.562 1 97.5 105 ILE A O 1
ATOM 843 N N . ASN A 1 106 ? 10.82 12.766 11.086 1 96.31 106 ASN A N 1
ATOM 844 C CA . ASN A 1 106 ? 11.32 12.836 12.453 1 96.31 106 ASN A CA 1
ATOM 845 C C . ASN A 1 106 ? 11.555 14.281 12.891 1 96.31 106 ASN A C 1
ATOM 847 O O . ASN A 1 106 ? 11.172 14.672 13.992 1 96.31 106 ASN A O 1
ATOM 851 N N . ASP A 1 107 ? 12.148 15.078 12.047 1 94.44 107 ASP A N 1
ATOM 852 C CA . ASP A 1 107 ? 12.414 16.484 12.352 1 94.44 107 ASP A CA 1
ATOM 853 C C . ASP A 1 107 ? 11.109 17.266 12.5 1 94.44 107 ASP A C 1
ATOM 855 O O . ASP A 1 107 ? 10.984 18.109 13.398 1 94.44 107 ASP A O 1
ATOM 859 N N . PHE A 1 108 ? 10.258 17.031 11.617 1 94.88 108 PHE A N 1
ATOM 860 C CA . PHE A 1 108 ? 8.969 17.703 11.719 1 94.88 108 PHE A CA 1
ATOM 861 C C . PHE A 1 108 ? 8.281 17.359 13.039 1 94.88 108 PHE A C 1
ATOM 863 O O . PHE A 1 108 ? 7.805 18.25 13.742 1 94.88 108 PHE A O 1
ATOM 870 N N . ARG A 1 109 ? 8.211 16.125 13.344 1 92.81 109 ARG A N 1
ATOM 871 C CA . ARG A 1 109 ? 7.566 15.648 14.562 1 92.81 109 ARG A CA 1
ATOM 872 C C . ARG A 1 109 ? 8.281 16.172 15.797 1 92.81 109 ARG A C 1
ATOM 874 O O . ARG A 1 109 ? 7.637 16.672 16.734 1 92.81 109 ARG A O 1
ATOM 881 N N . GLY A 1 110 ? 9.508 16.141 15.852 1 92.31 110 GLY A N 1
ATOM 882 C CA . GLY A 1 110 ? 10.273 16.422 17.047 1 92.31 110 GLY A CA 1
ATOM 883 C C . GLY A 1 110 ? 10.594 17.906 17.203 1 92.31 110 GLY A C 1
ATOM 884 O O . GLY A 1 110 ? 10.719 18.406 18.312 1 92.31 110 GLY A O 1
ATOM 885 N N . LYS A 1 111 ? 10.773 18.641 16.141 1 90.88 111 LYS A N 1
ATOM 886 C CA . LYS A 1 111 ? 11.242 20.016 16.203 1 90.88 111 LYS A CA 1
ATOM 887 C C . LYS A 1 111 ? 10.109 21 15.906 1 90.88 111 LYS A C 1
ATOM 889 O O . LYS A 1 111 ? 9.898 21.953 16.641 1 90.88 111 LYS A O 1
ATOM 894 N N . ILE A 1 112 ? 9.414 20.719 14.789 1 88.25 112 ILE A N 1
ATOM 895 C CA . ILE A 1 112 ? 8.406 21.688 14.344 1 88.25 112 ILE A CA 1
ATOM 896 C C . ILE A 1 112 ? 7.16 21.547 15.211 1 88.25 112 ILE A C 1
ATOM 898 O O . ILE A 1 112 ? 6.602 22.562 15.664 1 88.25 112 ILE A O 1
ATOM 902 N N . LEU A 1 113 ? 6.73 20.281 15.469 1 90.25 113 LEU A N 1
ATOM 903 C CA . LEU A 1 113 ? 5.484 20.078 16.203 1 90.25 113 LEU A CA 1
ATOM 904 C C . LEU A 1 113 ? 5.73 20.047 17.703 1 90.25 113 LEU A C 1
ATOM 906 O O . LEU A 1 113 ? 4.785 19.938 18.484 1 90.25 113 LEU A O 1
ATOM 910 N N . LYS A 1 114 ? 6.887 20.047 18.172 1 83.06 114 LYS A N 1
ATOM 911 C CA . LYS A 1 114 ? 7.266 19.906 19.578 1 83.06 114 LYS A CA 1
ATOM 912 C C . LYS A 1 114 ? 6.352 20.719 20.484 1 83.06 114 LYS A C 1
ATOM 914 O O . LYS A 1 114 ? 5.848 20.219 21.484 1 83.06 114 LYS A O 1
ATOM 919 N N . ASP A 1 115 ? 6.027 21.859 20.203 1 78.44 115 ASP A N 1
ATOM 920 C CA . ASP A 1 115 ? 5.281 22.75 21.094 1 78.44 115 ASP A CA 1
ATOM 921 C C . ASP A 1 115 ? 3.807 22.797 20.703 1 78.44 115 ASP A C 1
ATOM 923 O O . ASP A 1 115 ? 2.963 23.219 21.5 1 78.44 115 ASP A O 1
ATOM 927 N N . SER A 1 116 ? 3.5 22.281 19.484 1 77.06 116 SER A N 1
ATOM 928 C CA . SER A 1 116 ? 2.158 22.484 18.953 1 77.06 116 SER A CA 1
ATOM 929 C C . SER A 1 116 ? 1.381 21.172 18.891 1 77.06 116 SER A C 1
ATOM 931 O O . SER A 1 116 ? 0.169 21.172 18.672 1 77.06 116 SER A O 1
ATOM 933 N N . ILE A 1 117 ? 1.975 20.062 19.188 1 74.25 117 ILE A N 1
ATOM 934 C CA . ILE A 1 117 ? 1.394 18.75 18.938 1 74.25 117 ILE A CA 1
ATOM 935 C C . ILE A 1 117 ? 0.166 18.547 19.828 1 74.25 117 ILE A C 1
ATOM 937 O O . ILE A 1 117 ? -0.847 18 19.375 1 74.25 117 ILE A O 1
ATOM 941 N N . LYS A 1 118 ? 0.278 18.953 21.016 1 75.56 118 LYS A N 1
ATOM 942 C CA . LYS A 1 118 ? -0.83 18.766 21.953 1 75.56 118 LYS A CA 1
ATOM 943 C C . LYS A 1 118 ? -2.068 19.531 21.5 1 75.56 118 LYS A C 1
ATOM 945 O O . LYS A 1 118 ? -3.182 19 21.531 1 75.56 118 LYS A O 1
ATOM 950 N N . THR A 1 119 ? -1.808 20.75 21.156 1 78.62 119 THR A N 1
ATOM 951 C CA . THR A 1 119 ? -2.918 21.578 20.703 1 78.62 119 THR A CA 1
ATOM 952 C C . THR A 1 119 ? -3.551 20.984 19.438 1 78.62 119 THR A C 1
ATOM 954 O O . THR A 1 119 ? -4.777 20.922 19.328 1 78.62 119 THR A O 1
ATOM 957 N N . LEU A 1 120 ? -2.691 20.547 18.578 1 80.69 120 LEU A N 1
ATOM 958 C CA . LEU A 1 120 ? -3.172 19.953 17.328 1 80.69 120 LEU A CA 1
ATOM 959 C C . LEU A 1 120 ? -3.975 18.688 17.594 1 80.69 120 LEU A C 1
ATOM 961 O O . LEU A 1 120 ? -5.055 18.5 17.031 1 80.69 120 LEU A O 1
ATOM 965 N N . PHE A 1 121 ? -3.416 17.859 18.422 1 77.81 121 PHE A N 1
ATOM 966 C CA . PHE A 1 121 ? -4.098 16.609 18.766 1 77.81 121 PHE A CA 1
ATOM 967 C C . PHE A 1 121 ? -5.469 16.906 19.359 1 77.81 121 PHE A C 1
ATOM 969 O O . PHE A 1 121 ? -6.453 16.25 19 1 77.81 121 PHE A O 1
ATOM 976 N N . ALA A 1 122 ? -5.512 17.875 20.25 1 79.81 122 ALA A N 1
ATOM 977 C CA . ALA A 1 122 ? -6.773 18.25 20.891 1 79.81 122 ALA A CA 1
ATOM 978 C C . ALA A 1 122 ? -7.789 18.719 19.859 1 79.81 122 ALA A C 1
ATOM 980 O O . ALA A 1 122 ? -8.969 18.375 19.938 1 79.81 122 ALA A O 1
ATOM 981 N N . GLU A 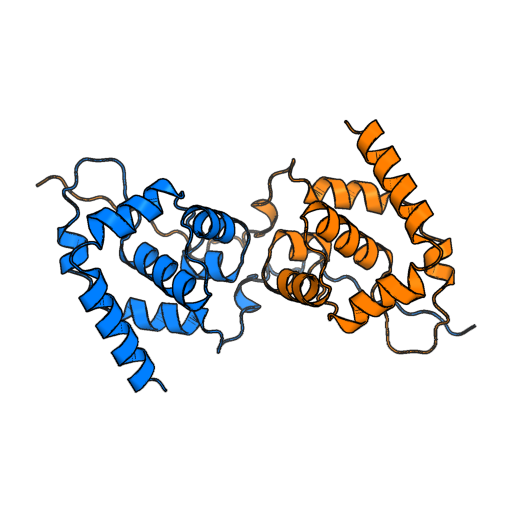1 123 ? -7.324 19.406 18.969 1 80.94 123 GLU A N 1
ATOM 982 C CA . GLU A 1 123 ? -8.203 19.906 17.922 1 80.94 123 GLU A CA 1
ATOM 983 C C . GLU A 1 123 ? -8.75 18.781 17.062 1 80.94 123 GLU A C 1
ATOM 985 O O . GLU A 1 123 ? -9.93 18.75 16.719 1 80.94 123 GLU A O 1
ATOM 990 N N . VAL A 1 124 ? -7.922 17.875 16.75 1 79.69 124 VAL A N 1
ATOM 991 C CA . VAL A 1 124 ? -8.32 16.734 15.922 1 79.69 124 VAL A CA 1
ATOM 992 C C . VAL A 1 124 ? -9.344 15.891 16.672 1 79.69 124 VAL A C 1
ATOM 994 O O . VAL A 1 124 ? -10.375 15.508 16.109 1 79.69 124 VAL A O 1
ATOM 997 N N . VAL A 1 125 ? -9.047 15.625 17.875 1 77.12 125 VAL A N 1
ATOM 998 C CA . VAL A 1 125 ? -9.953 14.82 18.688 1 77.12 125 VAL A CA 1
ATOM 999 C C . VAL A 1 125 ? -11.312 15.508 18.781 1 77.12 125 VAL A C 1
ATOM 1001 O O . VAL A 1 125 ? -12.352 14.852 18.641 1 77.12 125 VAL A O 1
ATOM 1004 N N . LYS A 1 126 ? -11.289 16.75 19.047 1 80.75 126 LYS A N 1
ATOM 1005 C CA . LYS A 1 126 ? -12.523 17.531 19.125 1 80.75 126 LYS A CA 1
ATOM 1006 C C . LYS A 1 126 ? -13.328 17.406 17.828 1 80.75 126 LYS A C 1
ATOM 1008 O O . LYS A 1 126 ? -14.539 17.203 17.859 1 80.75 126 LYS A O 1
ATOM 1013 N N . MET A 1 127 ? -12.703 17.5 16.766 1 78.81 127 MET A N 1
ATOM 1014 C CA . MET A 1 127 ? -13.359 17.438 15.453 1 78.81 127 MET A CA 1
ATOM 1015 C C . MET A 1 127 ? -13.938 16.047 15.203 1 78.81 127 MET A C 1
ATOM 1017 O O . MET A 1 127 ? -15.031 15.906 14.664 1 78.81 127 MET A O 1
ATOM 1021 N N . LEU A 1 128 ? -13.164 15.023 15.531 1 73.62 128 LEU A N 1
ATOM 1022 C CA . LEU A 1 128 ? -13.641 13.648 15.367 1 73.62 128 LEU A CA 1
ATOM 1023 C C . LEU A 1 128 ? -14.891 13.406 16.203 1 73.62 128 LEU A C 1
ATOM 1025 O O . LEU A 1 128 ? -15.82 12.734 15.766 1 73.62 128 LEU A O 1
ATOM 1029 N N . VAL A 1 129 ? -14.883 13.914 17.375 1 73.44 129 VAL A N 1
ATOM 1030 C CA . VAL A 1 129 ? -16.016 13.781 18.281 1 73.44 129 VAL A CA 1
ATOM 1031 C C . VAL A 1 129 ? -17.234 14.508 17.703 1 73.44 129 VAL A C 1
ATOM 1033 O O . VAL A 1 129 ? -18.344 14 17.75 1 73.44 129 VAL A O 1
ATOM 1036 N N . GLU A 1 130 ? -17.031 15.586 17.125 1 75.62 130 GLU A N 1
ATOM 1037 C CA . GLU A 1 130 ? -18.109 16.375 16.547 1 75.62 130 GLU A CA 1
ATOM 1038 C C . GLU A 1 130 ? -18.656 15.711 15.289 1 75.62 130 GLU A C 1
ATOM 1040 O O . GLU A 1 130 ? -19.844 15.836 14.984 1 75.62 130 GLU A O 1
ATOM 1045 N N . MET A 1 131 ? -17.797 15.141 14.484 1 66.06 131 MET A N 1
ATOM 1046 C CA . MET A 1 131 ? -18.219 14.477 13.25 1 66.06 131 MET A CA 1
ATOM 1047 C C . MET A 1 131 ? -18.922 13.156 13.555 1 66.06 131 MET A C 1
ATOM 1049 O O . MET A 1 131 ? -19.734 12.68 12.758 1 66.06 131 MET A O 1
ATOM 1053 N N . GLY A 1 132 ? -18.547 12.422 14.461 1 58.56 132 GLY A N 1
ATOM 1054 C CA . GLY A 1 132 ? -19.281 11.258 14.906 1 58.56 132 GLY A CA 1
ATOM 1055 C C . GLY A 1 132 ? -20.453 11.602 15.805 1 58.56 132 GLY A C 1
ATOM 1056 O O . GLY A 1 132 ? -21.609 11.289 15.484 1 58.56 132 GLY A O 1
ATOM 1057 N N . MET B 1 1 ? 13.281 38.688 6.652 1 56.53 1 MET B N 1
ATOM 1058 C CA . MET B 1 1 ? 13.031 37.281 6.969 1 56.53 1 MET B CA 1
ATOM 1059 C C . MET B 1 1 ? 13.031 36.438 5.707 1 56.53 1 MET B C 1
ATOM 1061 O O . MET B 1 1 ? 12.469 36.844 4.684 1 56.53 1 MET B O 1
ATOM 1065 N N . ALA B 1 2 ? 13.938 35.5 5.656 1 62.94 2 ALA B N 1
ATOM 1066 C CA . ALA B 1 2 ? 14.047 34.781 4.395 1 62.94 2 ALA B CA 1
ATOM 1067 C C . ALA B 1 2 ? 12.719 34.125 4.031 1 62.94 2 ALA B C 1
ATOM 1069 O O . ALA B 1 2 ? 11.945 33.75 4.914 1 62.94 2 ALA B O 1
ATOM 1070 N N . LYS B 1 3 ? 12.328 34.188 2.887 1 72.56 3 LYS B N 1
ATOM 1071 C CA . LYS B 1 3 ? 11.062 33.656 2.371 1 72.56 3 LYS B CA 1
ATOM 1072 C C . LYS B 1 3 ? 11.016 32.125 2.484 1 72.56 3 LYS B C 1
ATOM 1074 O O . LYS B 1 3 ? 11.961 31.438 2.105 1 72.56 3 LYS B O 1
ATOM 1079 N N . VAL B 1 4 ? 10.07 31.625 3.17 1 76.81 4 VAL B N 1
ATOM 1080 C CA . VAL B 1 4 ? 9.859 30.172 3.262 1 76.81 4 VAL B CA 1
ATOM 1081 C C . VAL B 1 4 ? 9.281 29.656 1.949 1 76.81 4 VAL B C 1
ATOM 1083 O O . VAL B 1 4 ? 8.312 30.219 1.425 1 76.81 4 VAL B O 1
ATOM 1086 N N . VAL B 1 5 ? 9.93 28.797 1.337 1 76.12 5 VAL B N 1
ATOM 1087 C CA . VAL B 1 5 ? 9.453 28.188 0.099 1 76.12 5 VAL B CA 1
ATOM 1088 C C . VAL B 1 5 ? 9.039 26.734 0.355 1 76.12 5 VAL B C 1
ATOM 1090 O O . VAL B 1 5 ? 9.844 25.938 0.829 1 76.12 5 VAL B O 1
ATOM 1093 N N . PHE B 1 6 ? 7.727 26.406 0.157 1 81.69 6 PHE B N 1
ATOM 1094 C CA . PHE B 1 6 ? 7.223 25.047 0.305 1 81.69 6 PHE B CA 1
ATOM 1095 C C . PHE B 1 6 ? 7.188 24.328 -1.041 1 81.69 6 PHE B C 1
ATOM 1097 O O . PHE B 1 6 ? 6.945 24.953 -2.076 1 81.69 6 PHE B O 1
ATOM 1104 N N . LYS B 1 7 ? 7.391 23 -0.96 1 76.25 7 LYS B N 1
ATOM 1105 C CA . LYS B 1 7 ? 7.324 22.188 -2.172 1 76.25 7 LYS B CA 1
ATOM 1106 C C . LYS B 1 7 ? 5.914 22.188 -2.752 1 76.25 7 LYS B C 1
ATOM 1108 O O . LYS B 1 7 ? 4.93 22.156 -2.006 1 76.25 7 LYS B O 1
ATOM 1113 N N . ASN B 1 8 ? 5.801 22.297 -4.105 1 59.75 8 ASN B N 1
ATOM 1114 C CA . ASN B 1 8 ? 4.496 22.234 -4.762 1 59.75 8 ASN B CA 1
ATOM 1115 C C . ASN B 1 8 ? 3.85 20.859 -4.602 1 59.75 8 ASN B C 1
ATOM 1117 O O . ASN B 1 8 ? 4.52 19.844 -4.746 1 59.75 8 ASN B O 1
ATOM 1121 N N . GLN B 1 9 ? 2.754 20.75 -3.908 1 57.84 9 GLN B N 1
ATOM 1122 C CA . GLN B 1 9 ? 2.047 19.469 -3.76 1 57.84 9 GLN B CA 1
ATOM 1123 C C . GLN B 1 9 ? 1.444 19.016 -5.086 1 57.84 9 GLN B C 1
ATOM 1125 O O . GLN B 1 9 ? 0.76 19.797 -5.758 1 57.84 9 GLN B O 1
ATOM 1130 N N . THR B 1 10 ? 2.166 18.438 -5.922 1 46.78 10 THR B N 1
ATOM 1131 C CA . THR B 1 10 ? 1.675 18 -7.223 1 46.78 10 THR B CA 1
ATOM 1132 C C . THR B 1 10 ? 0.421 17.141 -7.059 1 46.78 10 THR B C 1
ATOM 1134 O O . THR B 1 10 ? -0.225 16.781 -8.047 1 46.78 10 THR B O 1
ATOM 1137 N N . GLY B 1 11 ? 0.141 16.672 -6.031 1 45.25 11 GLY B N 1
ATOM 1138 C CA . GLY B 1 11 ? -0.754 15.516 -6.004 1 45.25 11 GLY B CA 1
ATOM 1139 C C . GLY B 1 11 ? -2.129 15.82 -6.566 1 45.25 11 GLY B C 1
ATOM 1140 O O . GLY B 1 11 ? -2.75 14.961 -7.195 1 45.25 11 GLY B O 1
ATOM 1141 N N . ASN B 1 12 ? -2.748 16.922 -5.961 1 43.38 12 ASN B N 1
ATOM 1142 C CA . ASN B 1 12 ? -4.113 17.031 -6.465 1 43.38 12 ASN B CA 1
ATOM 1143 C C . ASN B 1 12 ? -4.145 17.609 -7.875 1 43.38 12 ASN B C 1
ATOM 1145 O O . ASN B 1 12 ? -5.195 18.047 -8.352 1 43.38 12 ASN B O 1
ATOM 1149 N N . CYS B 1 13 ? -3.078 18 -8.258 1 39.91 13 CYS B N 1
ATOM 1150 C CA . CYS B 1 13 ? -3.254 18.5 -9.617 1 39.91 13 CYS B CA 1
ATOM 1151 C C . CYS B 1 13 ? -3.48 17.344 -10.586 1 39.91 13 CYS B C 1
ATOM 1153 O O . CYS B 1 13 ? -2.707 16.391 -10.609 1 39.91 13 CYS B O 1
ATOM 1155 N N . PRO B 1 14 ? -4.656 17.297 -11.031 1 43.38 14 PRO B N 1
ATOM 1156 C CA . PRO B 1 14 ? -4.844 16.297 -12.094 1 43.38 14 PRO B CA 1
ATOM 1157 C C . PRO B 1 14 ? -3.676 16.25 -13.07 1 43.38 14 PRO B C 1
ATOM 1159 O O . PRO B 1 14 ? -3.293 17.281 -13.633 1 43.38 14 PRO B O 1
ATOM 1162 N N . GLU B 1 15 ? -2.74 15.648 -12.742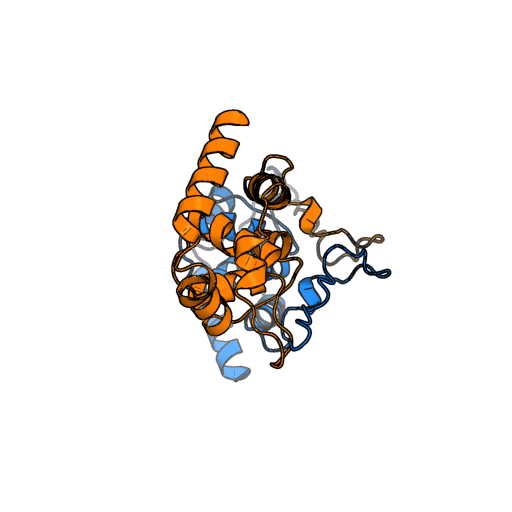 1 45.94 15 GLU B N 1
ATOM 1163 C CA . GLU B 1 15 ? -1.845 15.492 -1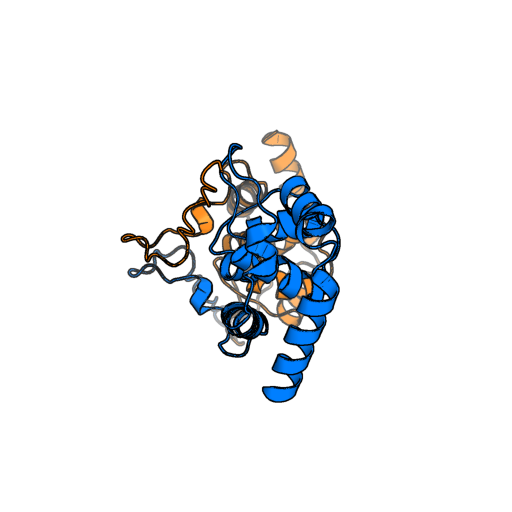3.883 1 45.94 15 GLU B CA 1
ATOM 1164 C C . GLU B 1 15 ? -2.629 15.32 -15.18 1 45.94 15 GLU B C 1
ATOM 1166 O O . GLU B 1 15 ? -3.688 14.695 -15.195 1 45.94 15 GLU B O 1
ATOM 1171 N N . LEU B 1 16 ? -2.49 16.109 -16.109 1 46.22 16 LEU B N 1
ATOM 1172 C CA . LEU B 1 16 ? -3.102 16.031 -17.422 1 46.22 16 LEU B CA 1
ATOM 1173 C C . LEU B 1 16 ? -3.232 14.586 -17.875 1 46.22 16 LEU B C 1
ATOM 1175 O O . LEU B 1 16 ? -4.211 14.219 -18.531 1 46.22 16 LEU B O 1
ATOM 1179 N N . PHE B 1 17 ? -2.098 13.758 -17.703 1 51.72 17 PHE B N 1
ATOM 1180 C CA . PHE B 1 17 ? -2.193 12.383 -18.188 1 51.72 17 PHE B CA 1
ATOM 1181 C C . PHE B 1 17 ? -2.24 11.398 -17.031 1 51.72 17 PHE B C 1
ATOM 1183 O O . PHE B 1 17 ? -1.655 11.656 -15.969 1 51.72 17 PHE B O 1
ATOM 1190 N N . PRO B 1 18 ? -3.213 10.594 -17.031 1 55.12 18 PRO B N 1
ATOM 1191 C CA . PRO B 1 18 ? -3.346 9.578 -15.992 1 55.12 18 PRO B CA 1
ATOM 1192 C C . PRO B 1 18 ? -2.035 8.844 -15.719 1 55.12 18 PRO B C 1
ATOM 1194 O O . PRO B 1 18 ? -1.35 8.422 -16.656 1 55.12 18 PRO B O 1
ATOM 1197 N N . VAL B 1 19 ? -1.312 9.234 -14.734 1 61.78 19 VAL B N 1
ATOM 1198 C CA . VAL B 1 19 ? -0.082 8.539 -14.375 1 61.78 19 VAL B CA 1
ATOM 1199 C C . VAL B 1 19 ? -0.414 7.16 -13.805 1 61.78 19 VAL B C 1
ATOM 1201 O O . VAL B 1 19 ? -1.347 7.02 -13.008 1 61.78 19 VAL B O 1
ATOM 1204 N N . ASN B 1 20 ? 0.102 6.133 -14.516 1 78.19 20 ASN B N 1
ATOM 1205 C CA . ASN B 1 20 ? 0.053 4.785 -13.953 1 78.19 20 ASN B CA 1
ATOM 1206 C C . ASN B 1 20 ? 0.856 4.691 -12.656 1 78.19 20 ASN B C 1
ATOM 1208 O O . ASN B 1 20 ? 2.07 4.898 -12.656 1 78.19 20 ASN B O 1
ATOM 1212 N N . ILE B 1 21 ? 0.248 4.496 -11.578 1 84.5 21 ILE B N 1
ATOM 1213 C CA . ILE B 1 21 ? 0.874 4.477 -10.258 1 84.5 21 ILE B CA 1
ATOM 1214 C C . ILE B 1 21 ? 1.966 3.412 -10.219 1 84.5 21 ILE B C 1
ATOM 1216 O O . ILE B 1 21 ? 2.947 3.545 -9.484 1 84.5 21 ILE B O 1
ATOM 1220 N N . PHE B 1 22 ? 1.874 2.416 -11.102 1 88.75 22 PHE B N 1
ATOM 1221 C CA . PHE B 1 22 ? 2.822 1.31 -11.07 1 88.75 22 PHE B CA 1
ATOM 1222 C C . PHE B 1 22 ? 4.152 1.719 -11.695 1 88.75 22 PHE B C 1
ATOM 1224 O O . PHE B 1 22 ? 5.156 1.022 -11.539 1 88.75 22 PHE B O 1
ATOM 1231 N N . ASP B 1 23 ? 4.121 2.822 -12.32 1 87.62 23 ASP B N 1
ATOM 1232 C CA . ASP B 1 23 ? 5.375 3.361 -12.844 1 87.62 23 ASP B CA 1
ATOM 1233 C C . ASP B 1 23 ? 6.305 3.787 -11.703 1 87.62 23 ASP B C 1
ATOM 1235 O O . ASP B 1 23 ? 7.508 3.955 -11.906 1 87.62 23 ASP B O 1
ATOM 1239 N N . LYS B 1 24 ? 5.727 3.895 -10.586 1 88.88 24 LYS B N 1
ATOM 1240 C CA . LYS B 1 24 ? 6.516 4.273 -9.422 1 88.88 24 LYS B CA 1
ATOM 1241 C C . LYS B 1 24 ? 7.324 3.092 -8.898 1 88.88 24 LYS B C 1
ATOM 1243 O O . LYS B 1 24 ? 8.25 3.268 -8.102 1 88.88 24 LYS B O 1
ATOM 1248 N N . ILE B 1 25 ? 7.012 1.88 -9.352 1 94.25 25 ILE B N 1
ATOM 1249 C CA . ILE B 1 25 ? 7.742 0.692 -8.922 1 94.25 25 ILE B CA 1
ATOM 1250 C C . ILE B 1 25 ? 9.047 0.577 -9.695 1 94.25 25 ILE B C 1
ATOM 1252 O O . ILE B 1 25 ? 9.039 0.439 -10.922 1 94.25 25 ILE B O 1
ATOM 1256 N N . PRO B 1 26 ? 10.117 0.619 -8.945 1 95.19 26 PRO B N 1
ATOM 1257 C CA . PRO B 1 26 ? 11.398 0.516 -9.648 1 95.19 26 PRO B CA 1
ATOM 1258 C C . PRO B 1 26 ? 11.5 -0.745 -10.5 1 95.19 26 PRO B C 1
ATOM 1260 O O . PRO B 1 26 ? 10.938 -1.784 -10.148 1 95.19 26 PRO B O 1
ATOM 1263 N N . GLU B 1 27 ? 12.266 -0.676 -11.57 1 93.44 27 GLU B N 1
ATOM 1264 C CA . GLU B 1 27 ? 12.422 -1.788 -12.508 1 93.44 27 GLU B CA 1
ATOM 1265 C C . GLU B 1 27 ? 13.094 -2.982 -11.828 1 93.44 27 GLU B C 1
ATOM 1267 O O . GLU B 1 27 ? 12.836 -4.133 -12.195 1 93.44 27 GLU B O 1
ATOM 1272 N N . ASN B 1 28 ? 13.883 -2.711 -10.82 1 93.38 28 ASN B N 1
ATOM 1273 C CA . ASN B 1 28 ? 14.625 -3.779 -10.164 1 93.38 28 ASN B CA 1
ATOM 1274 C C . ASN B 1 28 ? 13.938 -4.246 -8.883 1 93.38 28 ASN B C 1
ATOM 1276 O O . ASN B 1 28 ? 14.523 -4.984 -8.094 1 93.38 28 ASN B O 1
ATOM 1280 N N . HIS B 1 29 ? 12.789 -3.791 -8.734 1 94.69 29 HIS B N 1
ATOM 1281 C CA . HIS B 1 29 ? 12.062 -4.211 -7.547 1 94.69 29 HIS B CA 1
ATOM 1282 C C . HIS B 1 29 ? 11.742 -5.703 -7.594 1 94.69 29 HIS B C 1
ATOM 1284 O O . HIS B 1 29 ? 11.344 -6.223 -8.641 1 94.69 29 HIS B O 1
ATOM 1290 N N . PRO B 1 30 ? 11.82 -6.438 -6.48 1 93.62 30 PRO B N 1
ATOM 1291 C CA . PRO B 1 30 ? 11.609 -7.883 -6.422 1 93.62 30 PRO B CA 1
ATOM 1292 C C . PRO B 1 30 ? 10.258 -8.312 -6.98 1 93.62 30 PRO B C 1
ATOM 1294 O O . PRO B 1 30 ? 10.117 -9.414 -7.512 1 93.62 30 PRO B O 1
ATOM 1297 N N . VAL B 1 31 ? 9.281 -7.441 -6.883 1 96.12 31 VAL B N 1
ATOM 1298 C CA . VAL B 1 31 ? 7.945 -7.793 -7.344 1 96.12 31 VAL B CA 1
ATOM 1299 C C . VAL B 1 31 ? 7.973 -8.062 -8.852 1 96.12 31 VAL B C 1
ATOM 1301 O O . VAL B 1 31 ? 7.254 -8.93 -9.344 1 96.12 31 VAL B O 1
ATOM 1304 N N . ARG B 1 32 ? 8.773 -7.324 -9.555 1 94.31 32 ARG B N 1
ATOM 1305 C CA . ARG B 1 32 ? 8.891 -7.512 -10.992 1 94.31 32 ARG B CA 1
ATOM 1306 C C . ARG B 1 32 ? 9.625 -8.812 -11.32 1 94.31 32 ARG B C 1
ATOM 1308 O O . ARG B 1 32 ? 9.305 -9.477 -12.305 1 94.31 32 ARG B O 1
ATOM 1315 N N . LEU B 1 33 ? 10.547 -9.188 -10.492 1 90.75 33 LEU B N 1
ATOM 1316 C CA . LEU B 1 33 ? 11.25 -10.461 -10.648 1 90.75 33 LEU B CA 1
ATOM 1317 C C . LEU B 1 33 ? 10.297 -11.633 -10.438 1 90.75 33 LEU B C 1
ATOM 1319 O O . LEU B 1 33 ? 10.273 -12.57 -11.234 1 90.75 33 LEU B O 1
ATOM 1323 N N . VAL B 1 34 ? 9.516 -11.586 -9.398 1 93 34 VAL B N 1
ATOM 1324 C CA . VAL B 1 34 ? 8.547 -12.641 -9.117 1 93 34 VAL B CA 1
ATOM 1325 C C . VAL B 1 34 ? 7.59 -12.789 -10.305 1 93 34 VAL B C 1
ATOM 1327 O O . VAL B 1 34 ? 7.301 -13.906 -10.734 1 93 34 VAL B O 1
ATOM 1330 N N . ASP B 1 35 ? 7.152 -11.656 -10.789 1 94 35 ASP B N 1
ATOM 1331 C CA . ASP B 1 35 ? 6.246 -11.68 -11.938 1 94 35 ASP B CA 1
ATOM 1332 C C . ASP B 1 35 ? 6.871 -12.414 -13.117 1 94 35 ASP B C 1
ATOM 1334 O O . ASP B 1 35 ? 6.25 -13.305 -13.703 1 94 35 ASP B O 1
ATOM 1338 N N . THR B 1 36 ? 8.062 -12.062 -13.406 1 91.56 36 THR B N 1
ATOM 1339 C CA . THR B 1 36 ? 8.781 -12.656 -14.523 1 91.56 36 THR B CA 1
ATOM 1340 C C . THR B 1 36 ? 8.992 -14.148 -14.305 1 91.56 36 THR B C 1
ATOM 1342 O O . THR B 1 36 ? 8.727 -14.961 -15.188 1 91.56 36 THR B O 1
ATOM 1345 N N . VAL B 1 37 ? 9.391 -14.555 -13.156 1 90.75 37 VAL B N 1
ATOM 1346 C CA . VAL B 1 37 ? 9.727 -15.93 -12.828 1 90.75 37 VAL B CA 1
ATOM 1347 C C . VAL B 1 37 ? 8.477 -16.797 -12.891 1 90.75 37 VAL B C 1
ATOM 1349 O O . VAL B 1 37 ? 8.477 -17.859 -13.516 1 90.75 37 VAL B O 1
ATOM 1352 N N . VAL B 1 38 ? 7.418 -16.375 -12.281 1 93.19 38 VAL B N 1
ATOM 1353 C CA . VAL B 1 38 ? 6.211 -17.203 -12.211 1 93.19 38 VAL B CA 1
ATOM 1354 C C . VAL B 1 38 ? 5.605 -17.344 -13.602 1 93.19 38 VAL B C 1
ATOM 1356 O O . VAL B 1 38 ? 5.043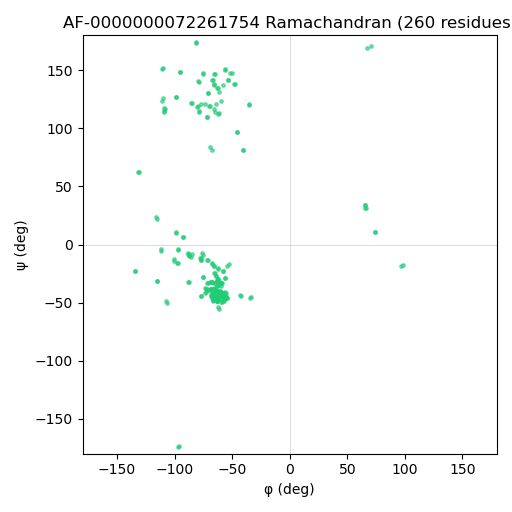 -18.391 -13.93 1 93.19 38 VAL B O 1
ATOM 1359 N N . ASN B 1 39 ? 5.762 -16.312 -14.422 1 92.81 39 ASN B N 1
ATOM 1360 C CA . ASN B 1 39 ? 5.273 -16.391 -15.797 1 92.81 39 ASN B CA 1
ATOM 1361 C C . ASN B 1 39 ? 5.973 -17.5 -16.578 1 92.81 39 ASN B C 1
ATOM 1363 O O . ASN B 1 39 ? 5.43 -18 -17.562 1 92.81 39 ASN B O 1
ATOM 1367 N N . SER B 1 40 ? 7.027 -17.891 -16.156 1 90.06 40 SER B N 1
ATOM 1368 C CA . SER B 1 40 ? 7.816 -18.875 -16.891 1 90.06 40 SER B CA 1
ATOM 1369 C C . SER B 1 40 ? 7.59 -20.281 -16.359 1 90.06 40 SER B C 1
ATOM 1371 O O . SER B 1 40 ? 8.086 -21.25 -16.922 1 90.06 40 SER B O 1
ATOM 1373 N N . LEU B 1 41 ? 6.828 -20.422 -15.32 1 89.25 41 LEU B N 1
ATOM 1374 C CA . LEU B 1 41 ? 6.617 -21.719 -14.688 1 89.25 41 LEU B CA 1
ATOM 1375 C C . LEU B 1 41 ? 5.594 -22.531 -15.461 1 89.25 41 LEU B C 1
ATOM 1377 O O . LEU B 1 41 ? 4.621 -21.984 -15.992 1 89.25 41 LEU B O 1
ATOM 1381 N N . ASP B 1 42 ? 5.809 -23.797 -15.586 1 89.62 42 ASP B N 1
ATOM 1382 C CA . ASP B 1 42 ? 4.773 -24.734 -16.016 1 89.62 42 ASP B CA 1
ATOM 1383 C C . ASP B 1 42 ? 3.832 -25.078 -14.875 1 89.62 42 ASP B C 1
ATOM 1385 O O . ASP B 1 42 ? 4.234 -25.734 -13.906 1 89.62 42 ASP B O 1
ATOM 1389 N N . ILE B 1 43 ? 2.582 -24.656 -15.023 1 90.88 43 ILE B N 1
ATOM 1390 C CA . ILE B 1 43 ? 1.669 -24.844 -13.906 1 90.88 43 ILE B CA 1
ATOM 1391 C C . ILE B 1 43 ? 0.55 -25.812 -14.312 1 90.88 43 ILE B C 1
ATOM 1393 O O . ILE B 1 43 ? -0.559 -25.734 -13.781 1 90.88 43 ILE B O 1
ATOM 1397 N N . SER B 1 44 ? 0.759 -26.641 -15.305 1 89.75 44 SER B N 1
ATOM 1398 C CA . SER B 1 44 ? -0.233 -27.578 -15.82 1 89.75 44 SER B CA 1
ATOM 1399 C C . SER B 1 44 ? -0.753 -28.5 -14.711 1 89.75 44 SER B C 1
ATOM 1401 O O . SER B 1 44 ? -1.951 -28.781 -14.641 1 89.75 44 SER B O 1
ATOM 1403 N N . ASP B 1 45 ? 0.091 -28.969 -13.859 1 87.06 45 ASP B N 1
ATOM 1404 C CA . ASP B 1 45 ? -0.29 -29.875 -12.781 1 87.06 45 ASP B CA 1
ATOM 1405 C C . ASP B 1 45 ? -1.211 -29.172 -11.781 1 87.06 45 ASP B C 1
ATOM 1407 O O . ASP B 1 45 ? -2.088 -29.812 -11.188 1 87.06 45 ASP B O 1
ATOM 1411 N N . ILE B 1 46 ? -0.977 -27.922 -11.617 1 89.75 46 ILE B N 1
ATOM 1412 C CA . ILE B 1 46 ? -1.812 -27.156 -10.703 1 89.75 46 ILE B CA 1
ATOM 1413 C C . ILE B 1 46 ? -3.193 -26.938 -11.32 1 89.75 46 ILE B C 1
ATOM 1415 O O . ILE B 1 46 ? -4.211 -27.062 -10.633 1 89.75 46 ILE B O 1
ATOM 1419 N N . ILE B 1 47 ? -3.25 -26.641 -12.609 1 88.81 47 ILE B N 1
ATOM 1420 C CA . ILE B 1 47 ? -4.5 -26.422 -13.32 1 88.81 47 ILE B CA 1
ATOM 1421 C C . ILE B 1 47 ? -5.371 -27.672 -13.25 1 88.81 47 ILE B C 1
ATOM 1423 O O . ILE B 1 47 ? -6.594 -27.578 -13.109 1 88.81 47 ILE B O 1
ATOM 1427 N N . LYS B 1 48 ? -4.766 -28.781 -13.289 1 87.06 48 LYS B N 1
ATOM 1428 C CA . LYS B 1 48 ? -5.473 -30.062 -13.273 1 87.06 48 LYS B CA 1
ATOM 1429 C C . LYS B 1 48 ? -6.199 -30.266 -11.953 1 87.06 48 LYS B C 1
ATOM 1431 O O . LYS B 1 48 ? -7.133 -31.062 -11.867 1 87.06 48 LYS B O 1
ATOM 1436 N N . GLU B 1 49 ? -5.734 -29.625 -10.945 1 88.25 49 GLU B N 1
ATOM 1437 C CA . GLU B 1 49 ? -6.328 -29.797 -9.625 1 88.25 49 GLU B CA 1
ATOM 1438 C C . GLU B 1 49 ? -7.703 -29.141 -9.547 1 88.25 49 GLU B C 1
ATOM 1440 O O . GLU B 1 49 ? -8.469 -29.391 -8.617 1 88.25 49 GLU B O 1
ATOM 1445 N N . TYR B 1 50 ? -7.984 -28.312 -10.555 1 87.38 50 TYR B N 1
ATOM 1446 C CA . TYR B 1 50 ? -9.289 -27.656 -10.562 1 87.38 50 TYR B CA 1
ATOM 1447 C C . TYR B 1 50 ? -10.344 -28.562 -11.195 1 87.38 50 TYR B C 1
ATOM 1449 O O . TYR B 1 50 ? -10.117 -29.141 -12.258 1 87.38 50 TYR B O 1
ATOM 1457 N N . LYS B 1 51 ? -11.438 -28.938 -10.516 1 79.56 51 LYS B N 1
ATOM 1458 C CA . LYS B 1 51 ? -12.484 -29.859 -10.953 1 79.56 51 LYS B CA 1
ATOM 1459 C C . LYS B 1 51 ? -13.539 -29.141 -11.789 1 79.56 51 LYS B C 1
ATOM 1461 O O . LYS B 1 51 ? -14.234 -29.766 -12.586 1 79.56 51 LYS B O 1
ATOM 1466 N N . GLY B 1 52 ? -13.602 -27.969 -11.945 1 72 52 GLY B N 1
ATOM 1467 C CA . GLY B 1 52 ? -14.625 -27.234 -12.68 1 72 52 GLY B CA 1
ATOM 1468 C C . GLY B 1 52 ? -15.992 -27.297 -12.023 1 72 52 GLY B C 1
ATOM 1469 O O . GLY B 1 52 ? -16.156 -27.953 -10.984 1 72 52 GLY B O 1
ATOM 1470 N N . GLY B 1 53 ? -17.078 -26.5 -12.422 1 70.12 53 GLY B N 1
ATOM 1471 C CA . GLY B 1 53 ? -18.484 -26.562 -12.039 1 70.12 53 GLY B CA 1
ATOM 1472 C C . GLY B 1 53 ? -18.859 -25.562 -10.953 1 70.12 53 GLY B C 1
ATOM 1473 O O . GLY B 1 53 ? -20.031 -25.391 -10.648 1 70.12 53 GLY B O 1
ATOM 1474 N N . GLY B 1 54 ? -17.875 -25.078 -10.305 1 67 54 GLY B N 1
ATOM 1475 C CA . GLY B 1 54 ? -18.188 -24.109 -9.281 1 67 54 GLY B CA 1
ATOM 1476 C C . GLY B 1 54 ? -18.031 -22.672 -9.75 1 67 54 GLY B C 1
ATOM 1477 O O . GLY B 1 54 ? -18.016 -22.406 -10.953 1 67 54 GLY B O 1
ATOM 1478 N N . THR B 1 55 ? -18.203 -21.75 -8.781 1 71.69 55 THR B N 1
ATOM 1479 C CA . THR B 1 55 ? -18 -20.328 -9.055 1 71.69 55 THR B CA 1
ATOM 1480 C C . THR B 1 55 ? -16.656 -20.094 -9.734 1 71.69 55 THR B C 1
ATOM 1482 O O . THR B 1 55 ? -15.758 -20.953 -9.656 1 71.69 55 THR B O 1
ATOM 1485 N N . SER B 1 56 ? -16.656 -19.156 -10.523 1 83.25 56 SER B N 1
ATOM 1486 C CA . SER B 1 56 ? -15.414 -18.781 -11.18 1 83.25 56 SER B CA 1
ATOM 1487 C C . SER B 1 56 ? -14.273 -18.672 -10.172 1 83.25 56 SER B C 1
ATOM 1489 O O . SER B 1 56 ? -14.5 -18.359 -9 1 83.25 56 SER B O 1
ATOM 1491 N N . ALA B 1 57 ? -13.062 -19.203 -10.57 1 89.12 57 ALA B N 1
ATOM 1492 C CA . ALA B 1 57 ? -11.867 -19.156 -9.734 1 89.12 57 ALA B CA 1
ATOM 1493 C C . ALA B 1 57 ? -10.828 -18.203 -10.32 1 89.12 57 ALA B C 1
ATOM 1495 O O . ALA B 1 57 ? -10.805 -17.953 -11.523 1 89.12 57 ALA B O 1
ATOM 1496 N N . TYR B 1 58 ? -10.023 -17.641 -9.398 1 94.19 58 TYR B N 1
ATOM 1497 C CA . TYR B 1 58 ? -8.875 -16.875 -9.867 1 94.19 58 TYR B CA 1
ATOM 1498 C C . TYR B 1 58 ? -7.871 -17.781 -10.578 1 94.19 58 TYR B C 1
ATOM 1500 O O . TYR B 1 58 ? -7.695 -18.938 -10.195 1 94.19 58 TYR B O 1
ATOM 1508 N N . HIS B 1 59 ? -7.246 -17.203 -11.555 1 94.25 59 HIS B N 1
ATOM 1509 C CA . HIS B 1 59 ? -6.238 -18 -12.258 1 94.25 59 HIS B CA 1
ATOM 1510 C C . HIS B 1 59 ? -5.109 -18.406 -11.32 1 94.25 59 HIS B C 1
ATOM 1512 O O . HIS B 1 59 ? -4.594 -17.578 -10.562 1 94.25 59 HIS B O 1
ATOM 1518 N N . PRO B 1 60 ? -4.727 -19.703 -11.414 1 93.25 60 PRO B N 1
ATOM 1519 C CA . PRO B 1 60 ? -3.713 -20.172 -10.469 1 93.25 60 PRO B CA 1
ATOM 1520 C C . PRO B 1 60 ? -2.377 -19.453 -10.617 1 93.25 60 PRO B C 1
ATOM 1522 O O . PRO B 1 60 ? -1.65 -19.281 -9.641 1 93.25 60 PRO B O 1
ATOM 1525 N N . ARG B 1 61 ? -2.027 -18.984 -11.805 1 94.12 61 ARG B N 1
ATOM 1526 C CA . ARG B 1 61 ? -0.772 -18.266 -11.992 1 94.12 61 ARG B CA 1
ATOM 1527 C C . ARG B 1 61 ? -0.746 -16.984 -11.172 1 94.12 61 ARG B C 1
ATOM 1529 O O . ARG B 1 61 ? 0.267 -16.656 -10.547 1 94.12 61 ARG B O 1
ATOM 1536 N N . MET B 1 62 ? -1.831 -16.234 -11.18 1 96.38 62 MET B N 1
ATOM 1537 C CA . MET B 1 62 ? -1.944 -15.039 -10.352 1 96.38 62 MET B CA 1
ATOM 1538 C C . MET B 1 62 ? -1.842 -15.391 -8.875 1 96.38 62 MET B C 1
ATOM 1540 O O . MET B 1 62 ? -1.121 -14.727 -8.125 1 96.38 62 MET B O 1
ATOM 1544 N N . MET B 1 63 ? -2.467 -16.469 -8.5 1 96.56 63 MET B N 1
ATOM 1545 C CA . MET B 1 63 ? -2.459 -16.875 -7.102 1 96.56 63 MET B CA 1
ATOM 1546 C C . MET B 1 63 ? -1.055 -17.266 -6.656 1 96.56 63 MET B C 1
ATOM 1548 O O . MET B 1 63 ? -0.645 -16.953 -5.539 1 96.56 63 MET B O 1
ATOM 1552 N N . ILE B 1 64 ? -0.327 -17.906 -7.512 1 94.38 64 ILE B N 1
ATOM 1553 C CA . ILE B 1 64 ? 1.054 -18.281 -7.234 1 94.38 64 ILE B CA 1
ATOM 1554 C C . ILE B 1 64 ? 1.91 -17.031 -7.07 1 94.38 64 ILE B C 1
ATOM 1556 O O . ILE B 1 64 ? 2.701 -16.922 -6.133 1 94.38 64 ILE B O 1
ATOM 1560 N N . LYS B 1 65 ? 1.734 -16.047 -7.996 1 95.94 65 LYS B N 1
ATOM 1561 C CA . LYS B 1 65 ? 2.455 -14.781 -7.914 1 95.94 65 LYS B CA 1
ATOM 1562 C C . LYS B 1 65 ? 2.242 -14.117 -6.559 1 95.94 65 LYS B C 1
ATOM 1564 O O . LYS B 1 65 ? 3.201 -13.688 -5.914 1 95.94 65 LYS B O 1
ATOM 1569 N N . VAL B 1 66 ? 1.06 -14.07 -6.109 1 97.25 66 VAL B N 1
ATOM 1570 C CA . VAL B 1 66 ? 0.692 -13.422 -4.855 1 97.25 66 VAL B CA 1
ATOM 1571 C C . VAL B 1 66 ? 1.365 -14.141 -3.688 1 97.25 66 VAL B C 1
ATOM 1573 O O . VAL B 1 66 ? 1.979 -13.5 -2.832 1 97.25 66 VAL B O 1
ATOM 1576 N N . LEU B 1 67 ? 1.297 -15.461 -3.688 1 95.19 67 LEU B N 1
ATOM 1577 C CA . LEU B 1 67 ? 1.862 -16.219 -2.58 1 95.19 67 LEU B CA 1
ATOM 1578 C C . LEU B 1 67 ? 3.381 -16.094 -2.549 1 95.19 67 LEU B C 1
ATOM 1580 O O . LEU B 1 67 ? 3.967 -15.852 -1.492 1 95.19 67 LEU B O 1
ATOM 1584 N N . PHE B 1 68 ? 3.982 -16.219 -3.648 1 93.25 68 PHE B N 1
ATOM 1585 C CA . PHE B 1 68 ? 5.438 -16.141 -3.699 1 93.25 68 PHE B CA 1
ATOM 1586 C C . PHE B 1 68 ? 5.93 -14.766 -3.281 1 93.25 68 PHE B C 1
ATOM 1588 O O . PHE B 1 68 ? 6.875 -14.648 -2.496 1 93.25 68 PHE B O 1
ATOM 1595 N N . TYR B 1 69 ? 5.328 -13.773 -3.822 1 95.81 69 TYR B N 1
ATOM 1596 C CA . TYR B 1 69 ? 5.75 -12.422 -3.449 1 95.81 69 TYR B CA 1
ATOM 1597 C C . TYR B 1 69 ? 5.535 -12.18 -1.96 1 95.81 69 TYR B C 1
ATOM 1599 O O . TYR B 1 69 ? 6.355 -11.531 -1.307 1 95.81 69 TYR B O 1
ATOM 1607 N N . SER B 1 70 ? 4.41 -12.664 -1.449 1 96.56 70 SER B N 1
ATOM 1608 C CA . SER B 1 70 ? 4.137 -12.523 -0.022 1 96.56 70 SER B CA 1
ATOM 1609 C C . SER B 1 70 ? 5.254 -13.133 0.815 1 96.56 70 SER B C 1
ATOM 1611 O O . SER B 1 70 ? 5.766 -12.492 1.738 1 96.56 70 SER B O 1
ATOM 1613 N N . TYR B 1 71 ? 5.617 -14.273 0.409 1 90.88 71 TYR B N 1
ATOM 1614 C CA . TYR B 1 71 ? 6.652 -14.969 1.17 1 90.88 71 TYR B CA 1
ATOM 1615 C C . TYR B 1 71 ? 7.992 -14.258 1.052 1 90.88 71 TYR B C 1
ATOM 1617 O O . TYR B 1 71 ? 8.734 -14.148 2.031 1 90.88 71 TYR B O 1
ATOM 1625 N N . LEU B 1 72 ? 8.305 -13.766 -0.083 1 90.44 72 LEU B N 1
ATOM 1626 C CA . LEU B 1 72 ? 9.516 -12.984 -0.288 1 90.44 72 LEU B CA 1
ATOM 1627 C C . LEU B 1 72 ? 9.508 -11.727 0.57 1 90.44 72 LEU B C 1
ATOM 1629 O O . LEU B 1 72 ? 10.562 -11.281 1.033 1 90.44 72 LEU B O 1
ATOM 1633 N N . SER B 1 73 ? 8.32 -11.188 0.782 1 93.88 73 SER B N 1
ATOM 1634 C CA . SER B 1 73 ? 8.156 -9.945 1.532 1 93.88 73 SER B CA 1
ATOM 1635 C C . SER B 1 73 ? 7.906 -10.227 3.012 1 93.88 73 SER B C 1
ATOM 1637 O O . SER B 1 73 ? 7.488 -9.336 3.752 1 93.88 73 SER B O 1
ATOM 1639 N N . ASN B 1 74 ? 8 -11.43 3.439 1 93.12 74 ASN B N 1
ATOM 1640 C CA . ASN B 1 74 ? 7.848 -11.852 4.828 1 93.12 74 ASN B CA 1
ATOM 1641 C C . ASN B 1 74 ? 6.43 -11.609 5.336 1 93.12 74 ASN B C 1
ATOM 1643 O O . ASN B 1 74 ? 6.238 -11.211 6.484 1 93.12 74 ASN B O 1
ATOM 1647 N N . VAL B 1 75 ? 5.469 -11.742 4.523 1 95.5 75 VAL B N 1
ATOM 1648 C CA . VAL B 1 75 ? 4.055 -11.727 4.875 1 95.5 75 VAL B CA 1
ATOM 1649 C C . VAL B 1 75 ? 3.467 -13.125 4.723 1 95.5 75 VAL B C 1
ATOM 1651 O O . VAL B 1 75 ? 3.291 -13.609 3.604 1 95.5 75 VAL B O 1
ATOM 1654 N N . TYR B 1 76 ? 3.033 -13.734 5.883 1 94.31 76 TYR B N 1
ATOM 1655 C CA . TYR B 1 76 ? 2.691 -15.156 5.828 1 94.31 76 TYR B CA 1
ATOM 1656 C C . TYR B 1 76 ? 1.21 -15.367 6.109 1 94.31 76 TYR B C 1
ATOM 1658 O O . TYR B 1 76 ? 0.619 -16.344 5.641 1 94.31 76 TYR B O 1
ATOM 1666 N N . SER B 1 77 ? 0.632 -14.531 6.906 1 96.5 77 SER B N 1
ATOM 1667 C CA . SER B 1 77 ? -0.779 -14.688 7.246 1 96.5 77 SER B CA 1
ATOM 1668 C C . SER B 1 77 ? -1.672 -14.359 6.051 1 96.5 77 SER B C 1
ATOM 1670 O O . SER B 1 77 ? -1.504 -13.32 5.41 1 96.5 77 SER B O 1
ATOM 1672 N N . CYS B 1 78 ? -2.602 -15.234 5.738 1 97.81 78 CYS B N 1
ATOM 1673 C CA . CYS B 1 78 ? -3.498 -15.016 4.609 1 97.81 78 CYS B CA 1
ATOM 1674 C C . CYS B 1 78 ? -4.309 -13.734 4.789 1 97.81 78 CYS B C 1
ATOM 1676 O O . CYS B 1 78 ? -4.629 -13.055 3.814 1 97.81 78 CYS B O 1
ATOM 1678 N N . ARG B 1 79 ? -4.645 -13.391 6.043 1 98.06 79 ARG B N 1
ATOM 1679 C CA . ARG B 1 79 ? -5.367 -12.156 6.316 1 98.06 79 ARG B CA 1
ATOM 1680 C C . ARG B 1 79 ? -4.516 -10.938 5.98 1 98.06 79 ARG B C 1
ATOM 1682 O O . ARG B 1 79 ? -5.008 -9.961 5.406 1 98.06 79 ARG B O 1
ATOM 1689 N N . LYS B 1 80 ? -3.225 -10.984 6.27 1 98.06 80 LYS B N 1
ATOM 1690 C CA . LYS B 1 80 ? -2.311 -9.898 5.941 1 98.06 80 LYS B CA 1
ATOM 1691 C C . LYS B 1 80 ? -2.107 -9.781 4.434 1 98.06 80 LYS B C 1
ATOM 1693 O O . LYS B 1 80 ? -2.014 -8.68 3.895 1 98.06 80 LYS B O 1
ATOM 1698 N N . ILE B 1 81 ? -2.049 -10.914 3.771 1 98.56 81 ILE B N 1
ATOM 1699 C CA . ILE B 1 81 ? -1.906 -10.922 2.32 1 98.56 81 ILE B CA 1
ATOM 1700 C C . ILE B 1 81 ? -3.131 -10.273 1.678 1 98.56 81 ILE B C 1
ATOM 1702 O O . ILE B 1 81 ? -3 -9.383 0.834 1 98.56 81 ILE B O 1
ATOM 1706 N N . ALA B 1 82 ? -4.332 -10.719 2.133 1 98.69 82 ALA B N 1
ATOM 1707 C CA . ALA B 1 82 ? -5.578 -10.164 1.604 1 98.69 82 ALA B CA 1
ATOM 1708 C C . ALA B 1 82 ? -5.641 -8.656 1.817 1 98.69 82 ALA B C 1
ATOM 1710 O O . ALA B 1 82 ? -6.031 -7.91 0.917 1 98.69 82 ALA B O 1
ATOM 1711 N N . LYS B 1 83 ? -5.238 -8.227 2.959 1 97.75 83 LYS B N 1
ATOM 1712 C CA . LYS B 1 83 ? -5.211 -6.801 3.256 1 97.75 83 LYS B CA 1
ATOM 1713 C C . LYS B 1 83 ? -4.246 -6.062 2.33 1 97.75 83 LYS B C 1
ATOM 1715 O O . LYS B 1 83 ? -4.586 -5.016 1.78 1 97.75 83 LYS B O 1
ATOM 1720 N N . ALA B 1 84 ? -3.084 -6.57 2.146 1 98.06 84 ALA B N 1
ATOM 1721 C CA . ALA B 1 84 ? -2.057 -5.969 1.303 1 98.06 84 ALA B CA 1
ATOM 1722 C C . ALA B 1 84 ? -2.543 -5.828 -0.137 1 98.06 84 ALA B C 1
ATOM 1724 O O . ALA B 1 84 ? -2.207 -4.859 -0.82 1 98.06 84 ALA B O 1
ATOM 1725 N N . LEU B 1 85 ? -3.354 -6.727 -0.595 1 97.81 85 LEU B N 1
ATOM 1726 C CA . LEU B 1 85 ? -3.871 -6.711 -1.959 1 97.81 85 LEU B CA 1
ATOM 1727 C C . LEU B 1 85 ? -4.773 -5.5 -2.184 1 97.81 85 LEU B C 1
ATOM 1729 O O . LEU B 1 85 ? -4.996 -5.094 -3.326 1 97.81 85 LEU B O 1
ATOM 1733 N N . HIS B 1 86 ? -5.246 -4.914 -1.1 1 96.88 86 HIS B N 1
ATOM 1734 C CA . HIS B 1 86 ? -6.148 -3.775 -1.212 1 96.88 86 HIS B CA 1
ATOM 1735 C C . HIS B 1 86 ? -5.398 -2.455 -1.067 1 96.88 86 HIS B C 1
ATOM 1737 O O . HIS B 1 86 ? -5.879 -1.411 -1.515 1 96.88 86 HIS B O 1
ATOM 1743 N N . GLU B 1 87 ? -4.211 -2.506 -0.565 1 97.12 87 GLU B N 1
ATOM 1744 C CA . GLU B 1 87 ? -3.688 -1.217 -0.121 1 97.12 87 GLU B CA 1
ATOM 1745 C C . GLU B 1 87 ? -2.248 -1.016 -0.585 1 97.12 87 GLU B C 1
ATOM 1747 O O . GLU B 1 87 ? -1.766 0.116 -0.655 1 97.12 87 GLU B O 1
ATOM 1752 N N . ASN B 1 88 ? -1.514 -2.105 -0.879 1 97.56 88 ASN B N 1
ATOM 1753 C CA . ASN B 1 88 ? -0.105 -2.049 -1.256 1 97.56 88 ASN B CA 1
ATOM 1754 C C . ASN B 1 88 ? 0.074 -2.123 -2.77 1 97.56 88 ASN B C 1
ATOM 1756 O O . ASN B 1 88 ? -0.409 -3.059 -3.41 1 97.56 88 ASN B O 1
ATOM 1760 N N . ILE B 1 89 ? 0.762 -1.202 -3.318 1 96.06 89 ILE B N 1
ATOM 1761 C CA . ILE B 1 89 ? 0.808 -1.081 -4.77 1 96.06 89 ILE B CA 1
ATOM 1762 C C . ILE B 1 89 ? 1.567 -2.266 -5.363 1 96.06 89 ILE B C 1
ATOM 1764 O O . ILE B 1 89 ? 1.318 -2.664 -6.504 1 96.06 89 ILE B O 1
ATOM 1768 N N . HIS B 1 90 ? 2.566 -2.807 -4.664 1 97.69 90 HIS B N 1
ATOM 1769 C CA . HIS B 1 90 ? 3.287 -3.969 -5.172 1 97.69 90 HIS B CA 1
ATOM 1770 C C . HIS B 1 90 ? 2.375 -5.188 -5.262 1 97.69 90 HIS B C 1
ATOM 1772 O O . HIS B 1 90 ? 2.398 -5.91 -6.262 1 97.69 90 HIS B O 1
ATOM 1778 N N . PHE B 1 91 ? 1.576 -5.355 -4.23 1 98 91 PHE B N 1
ATOM 1779 C CA . PHE B 1 91 ? 0.617 -6.453 -4.23 1 98 91 PHE B CA 1
ATOM 1780 C C . PHE B 1 91 ? -0.462 -6.23 -5.281 1 98 91 PHE B C 1
ATOM 1782 O O . PHE B 1 91 ? -0.89 -7.172 -5.949 1 98 91 PHE B O 1
ATOM 1789 N N . MET B 1 92 ? -0.874 -5.027 -5.438 1 96.12 92 MET B N 1
ATOM 1790 C CA . MET B 1 92 ? -1.845 -4.695 -6.477 1 96.12 92 MET B CA 1
ATOM 1791 C C . MET B 1 92 ? -1.265 -4.953 -7.863 1 96.12 92 MET B C 1
ATOM 1793 O O . MET B 1 92 ? -1.97 -5.418 -8.758 1 96.12 92 MET B O 1
ATOM 1797 N N . PHE B 1 93 ? -0.037 -4.633 -8.016 1 95.31 93 PHE B N 1
ATOM 1798 C CA . PHE B 1 93 ? 0.666 -4.871 -9.273 1 95.31 93 PHE B CA 1
ATOM 1799 C C . PHE B 1 93 ? 0.736 -6.363 -9.578 1 95.31 93 PHE B C 1
ATOM 1801 O O . PHE B 1 93 ? 0.326 -6.801 -10.656 1 95.31 93 PHE B O 1
ATOM 1808 N N . ILE B 1 94 ? 1.137 -7.156 -8.641 1 96.44 94 ILE B N 1
ATOM 1809 C CA . ILE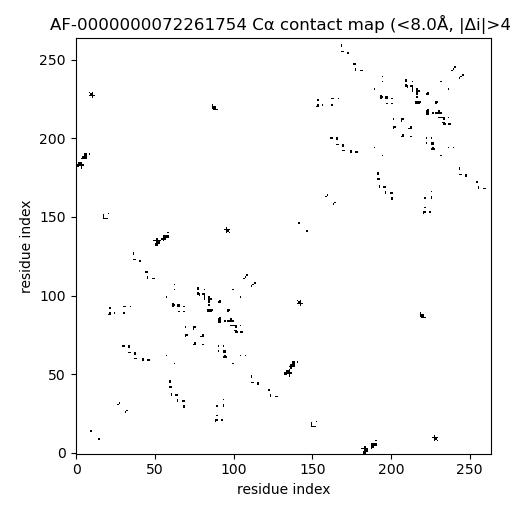 B 1 94 ? 1.447 -8.555 -8.906 1 96.44 94 ILE B CA 1
ATOM 1810 C C . ILE B 1 94 ? 0.153 -9.352 -9.086 1 96.44 94 ILE B C 1
ATOM 1812 O O . ILE B 1 94 ? 0.123 -10.344 -9.812 1 96.44 94 ILE B O 1
ATOM 1816 N N . SER B 1 95 ? -0.928 -8.93 -8.469 1 96.88 95 SER B N 1
ATOM 1817 C CA . SER B 1 95 ? -2.209 -9.617 -8.586 1 96.88 95 SER B CA 1
ATOM 1818 C C . SER B 1 95 ? -2.998 -9.117 -9.797 1 96.88 95 SER B C 1
ATOM 1820 O O . SER B 1 95 ? -4.078 -9.633 -10.094 1 96.88 95 SER B O 1
ATOM 1822 N N . GLY B 1 96 ? -2.531 -8.039 -10.422 1 92.88 96 GLY B N 1
ATOM 1823 C CA . GLY B 1 96 ? -3.338 -7.406 -11.453 1 92.88 96 GLY B CA 1
ATOM 1824 C C . GLY B 1 96 ? -4.609 -6.777 -10.914 1 92.88 96 GLY B C 1
ATOM 1825 O O . GLY B 1 96 ? -5.672 -6.895 -11.523 1 92.88 96 GLY B O 1
ATOM 1826 N N . ASN B 1 97 ? -4.52 -6.32 -9.695 1 92.06 97 ASN B N 1
ATOM 1827 C CA . ASN B 1 97 ? -5.598 -5.629 -9 1 92.06 97 ASN B CA 1
ATOM 1828 C C . ASN B 1 97 ? -6.695 -6.594 -8.562 1 92.06 97 ASN B C 1
ATOM 1830 O O . ASN B 1 97 ? -7.773 -6.168 -8.141 1 92.06 97 ASN B O 1
ATOM 1834 N N . SER B 1 98 ? -6.43 -7.883 -8.664 1 94.06 98 SER B N 1
ATOM 1835 C CA . SER B 1 98 ? -7.348 -8.852 -8.078 1 94.06 98 SER B CA 1
ATOM 1836 C C . SER B 1 98 ? -7.207 -8.898 -6.559 1 94.06 98 SER B C 1
ATOM 1838 O O . SER B 1 98 ? -6.109 -8.719 -6.023 1 94.06 98 SER B O 1
ATOM 1840 N N . THR B 1 99 ? -8.352 -9.164 -5.918 1 96.75 99 THR B N 1
ATOM 1841 C CA . THR B 1 99 ? -8.32 -9.109 -4.461 1 96.75 99 THR B CA 1
ATOM 1842 C C . THR B 1 99 ? -8.969 -10.359 -3.861 1 96.75 99 THR B C 1
ATOM 1844 O O . THR B 1 99 ? -9.961 -10.258 -3.139 1 96.75 99 THR B O 1
ATOM 1847 N N . PRO B 1 100 ? -8.383 -11.516 -4.148 1 97.25 100 PRO B N 1
ATOM 1848 C CA . PRO B 1 100 ? -8.898 -12.688 -3.439 1 97.25 100 PRO B CA 1
ATOM 1849 C C . PRO B 1 100 ? -8.906 -12.508 -1.923 1 97.25 100 PRO B C 1
ATOM 1851 O O . PRO B 1 100 ? -7.984 -11.906 -1.365 1 97.25 100 PRO B O 1
ATOM 1854 N N . ASP B 1 101 ? -9.961 -13.031 -1.311 1 97.88 101 ASP B N 1
ATOM 1855 C CA . ASP B 1 101 ? -10.047 -12.898 0.141 1 97.88 101 ASP B CA 1
ATOM 1856 C C . ASP B 1 101 ? -9.195 -13.961 0.838 1 97.88 101 ASP B C 1
ATOM 1858 O O . ASP B 1 101 ? -8.578 -14.797 0.18 1 97.88 101 ASP B O 1
ATOM 1862 N N . PHE B 1 102 ? -9.102 -13.836 2.178 1 98.25 102 PHE B N 1
ATOM 1863 C CA . PHE B 1 102 ? -8.18 -14.688 2.926 1 98.25 102 PHE B CA 1
ATOM 1864 C C . PHE B 1 102 ? -8.57 -16.156 2.795 1 98.25 102 PHE B C 1
ATOM 1866 O O . PHE B 1 102 ? -7.703 -17.031 2.754 1 98.25 102 PHE B O 1
ATOM 1873 N N . ARG B 1 103 ? -9.883 -16.453 2.643 1 97.19 103 ARG B N 1
ATOM 1874 C CA . ARG B 1 103 ? -10.305 -17.844 2.504 1 97.19 103 ARG B CA 1
ATOM 1875 C C . ARG B 1 103 ? -9.836 -18.422 1.177 1 97.19 103 ARG B C 1
ATOM 1877 O O . ARG B 1 103 ? -9.383 -19.562 1.124 1 97.19 103 ARG B O 1
ATOM 1884 N N . THR B 1 104 ? -9.992 -17.641 0.105 1 96.81 104 THR B N 1
ATOM 1885 C CA . THR B 1 104 ? -9.547 -18.062 -1.219 1 96.81 104 THR B CA 1
ATOM 1886 C C . THR B 1 104 ? -8.047 -18.344 -1.217 1 96.81 104 THR B C 1
ATOM 1888 O O . THR B 1 104 ? -7.605 -19.375 -1.743 1 96.81 104 THR B O 1
ATOM 1891 N N . ILE B 1 105 ? -7.293 -17.516 -0.561 1 97.5 105 ILE B N 1
ATOM 1892 C CA . ILE B 1 105 ? -5.844 -17.656 -0.48 1 97.5 105 ILE B CA 1
ATOM 1893 C C . ILE B 1 105 ? -5.496 -18.906 0.34 1 97.5 105 ILE B C 1
ATOM 1895 O O . ILE B 1 105 ? -4.656 -19.703 -0.066 1 97.5 105 ILE B O 1
ATOM 1899 N N . ASN B 1 106 ? -6.191 -19 1.432 1 96.31 106 ASN B N 1
ATOM 1900 C CA . ASN B 1 106 ? -5.961 -20.141 2.311 1 96.31 106 ASN B CA 1
ATOM 1901 C C . ASN B 1 106 ? -6.281 -21.469 1.612 1 96.31 106 ASN B C 1
ATOM 1903 O O . ASN B 1 106 ? -5.516 -22.422 1.705 1 96.31 106 ASN B O 1
ATOM 1907 N N . ASP B 1 107 ? -7.371 -21.531 0.895 1 94.38 107 ASP B N 1
ATOM 1908 C CA . ASP B 1 107 ? -7.773 -22.734 0.168 1 94.38 107 ASP B CA 1
ATOM 1909 C C . ASP B 1 107 ? -6.781 -23.062 -0.944 1 94.38 107 ASP B C 1
ATOM 1911 O O . ASP B 1 107 ? -6.441 -24.219 -1.156 1 94.38 107 ASP B O 1
ATOM 1915 N N . PHE B 1 108 ? -6.438 -22.062 -1.616 1 94.88 108 PHE B N 1
ATOM 1916 C CA . PHE B 1 108 ? -5.453 -22.297 -2.67 1 94.88 108 PHE B CA 1
ATOM 1917 C C . PHE B 1 108 ? -4.16 -22.859 -2.094 1 94.88 108 PHE B C 1
ATOM 1919 O O . PHE B 1 108 ? -3.623 -23.844 -2.607 1 94.88 108 PHE B O 1
ATOM 1926 N N . ARG B 1 109 ? -3.664 -22.234 -1.097 1 92.75 109 ARG B N 1
ATOM 1927 C CA . ARG B 1 109 ? -2.422 -22.641 -0.447 1 92.75 109 ARG B CA 1
ATOM 192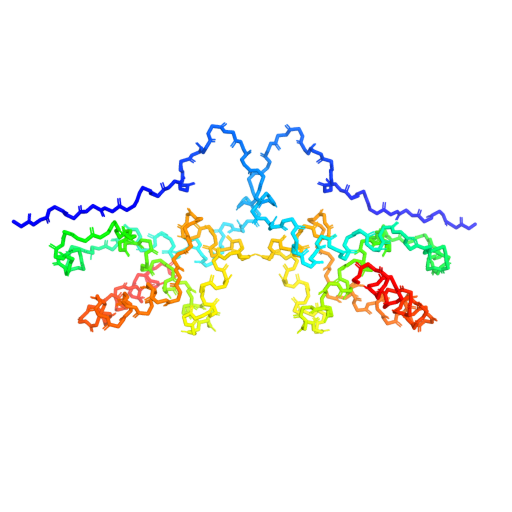8 C C . ARG B 1 109 ? -2.549 -24.047 0.147 1 92.75 109 ARG B C 1
ATOM 1930 O O . ARG B 1 109 ? -1.667 -24.891 -0.039 1 92.75 109 ARG B O 1
ATOM 1937 N N . GLY B 1 110 ? -3.557 -24.328 0.785 1 92.25 110 GLY B N 1
ATOM 1938 C CA . GLY B 1 110 ? -3.701 -25.562 1.551 1 92.25 110 GLY B CA 1
ATOM 1939 C C . GLY B 1 110 ? -4.23 -26.719 0.726 1 92.25 110 GLY B C 1
ATOM 1940 O O . GLY B 1 110 ? -3.904 -27.875 0.994 1 92.25 110 GLY B O 1
ATOM 1941 N N . LYS B 1 111 ? -5.062 -26.484 -0.257 1 90.88 111 LYS B N 1
ATOM 1942 C CA . LYS B 1 111 ? -5.738 -27.562 -0.985 1 90.88 111 LYS B CA 1
ATOM 1943 C C . LYS B 1 111 ? -5.152 -27.734 -2.385 1 90.88 111 LYS B C 1
ATOM 1945 O O . LYS B 1 111 ? -4.836 -28.844 -2.801 1 90.88 111 LYS B O 1
ATOM 1950 N N . ILE B 1 112 ? -5.039 -26.594 -3.066 1 88.12 112 ILE B N 1
ATOM 1951 C CA . ILE B 1 112 ? -4.629 -26.672 -4.461 1 88.12 112 ILE B CA 1
ATOM 1952 C C . ILE B 1 112 ? -3.123 -26.922 -4.543 1 88.12 112 ILE B C 1
ATOM 1954 O O . ILE B 1 112 ? -2.67 -27.781 -5.309 1 88.12 112 ILE B O 1
ATOM 1958 N N . LEU B 1 113 ? -2.346 -26.188 -3.719 1 90.19 113 LEU B N 1
ATOM 1959 C CA . LEU B 1 113 ? -0.893 -26.281 -3.805 1 90.19 113 LEU B CA 1
ATOM 1960 C C . LEU B 1 113 ? -0.367 -27.391 -2.912 1 90.19 113 LEU B C 1
ATOM 1962 O O . LEU B 1 113 ? 0.836 -27.672 -2.891 1 90.19 113 LEU B O 1
ATOM 1966 N N . LYS B 1 114 ? -1.112 -28 -2.105 1 83.12 114 LYS B N 1
ATOM 1967 C CA . LYS B 1 114 ? -0.723 -28.984 -1.11 1 83.12 114 LYS B CA 1
ATOM 1968 C C . LYS B 1 114 ? 0.295 -29.969 -1.685 1 83.12 114 LYS B C 1
ATOM 1970 O O . LYS B 1 114 ? 1.323 -30.234 -1.062 1 83.12 114 LYS B O 1
ATOM 1975 N N . ASP B 1 115 ? 0.155 -30.453 -2.812 1 78.62 115 ASP B N 1
ATOM 1976 C CA . ASP B 1 115 ? 1.016 -31.5 -3.35 1 78.62 115 ASP B CA 1
ATOM 1977 C C . ASP B 1 115 ? 2.059 -30.922 -4.301 1 78.62 115 ASP B C 1
ATOM 1979 O O . ASP B 1 115 ? 3.064 -31.562 -4.598 1 78.62 115 ASP B O 1
ATOM 1983 N N . SER B 1 116 ? 1.841 -29.641 -4.684 1 77.5 116 SER B N 1
ATOM 1984 C CA . SER B 1 116 ? 2.67 -29.078 -5.742 1 77.5 116 SER B CA 1
ATOM 1985 C C . SER B 1 116 ? 3.598 -27.984 -5.207 1 77.5 116 SER B C 1
ATOM 1987 O O . SER B 1 116 ? 4.52 -27.547 -5.902 1 77.5 116 SER B O 1
ATOM 1989 N N . ILE B 1 117 ? 3.518 -27.625 -3.967 1 74.62 117 ILE B N 1
ATOM 1990 C CA . ILE B 1 117 ? 4.18 -26.438 -3.434 1 74.62 117 ILE B CA 1
ATOM 1991 C C . ILE B 1 117 ? 5.691 -26.656 -3.426 1 74.62 117 ILE B C 1
ATOM 1993 O O . ILE B 1 117 ? 6.457 -25.734 -3.738 1 74.62 117 ILE B O 1
ATOM 1997 N N . LYS B 1 118 ? 6.055 -27.812 -3.076 1 75.69 118 LYS B N 1
ATOM 1998 C CA . LYS B 1 118 ? 7.484 -28.094 -2.998 1 75.69 118 LYS B CA 1
ATOM 1999 C C . LYS B 1 118 ? 8.141 -27.984 -4.367 1 75.69 118 LYS B C 1
ATOM 2001 O O . LYS B 1 118 ? 9.219 -27.391 -4.5 1 75.69 118 LYS B O 1
ATOM 2006 N N . THR B 1 119 ? 7.504 -28.594 -5.297 1 79.12 119 THR B N 1
ATOM 2007 C CA . THR B 1 119 ? 8.039 -28.547 -6.652 1 79.12 119 THR B CA 1
ATOM 2008 C C . THR B 1 119 ? 8.094 -27.109 -7.164 1 79.12 119 THR B C 1
ATOM 2010 O O . THR B 1 119 ? 9.086 -26.703 -7.766 1 79.12 119 THR B O 1
ATOM 2013 N N . LEU B 1 120 ? 7.031 -26.406 -6.883 1 81.19 120 LEU B N 1
ATOM 2014 C CA . LEU B 1 120 ? 6.965 -25.016 -7.32 1 81.19 120 LEU B CA 1
ATOM 2015 C C . LEU B 1 120 ? 8.062 -24.188 -6.656 1 81.19 120 LEU B C 1
ATOM 2017 O O . LEU B 1 120 ? 8.742 -23.406 -7.32 1 81.19 120 LEU B O 1
ATOM 2021 N N . PHE B 1 121 ? 8.188 -24.359 -5.383 1 78 121 PHE B N 1
ATOM 2022 C CA . PHE B 1 121 ? 9.211 -23.625 -4.645 1 78 121 PHE B CA 1
ATOM 2023 C C . PHE B 1 121 ? 10.602 -23.922 -5.195 1 78 121 PHE B C 1
ATOM 2025 O O . PHE B 1 121 ? 11.406 -23.016 -5.383 1 78 121 PHE B O 1
ATOM 2032 N N . ALA B 1 122 ? 10.836 -25.188 -5.469 1 80.06 122 ALA B N 1
ATOM 2033 C CA . ALA B 1 122 ? 12.125 -25.594 -6.02 1 80.06 122 ALA B CA 1
ATOM 2034 C C . ALA B 1 122 ? 12.383 -24.922 -7.367 1 80.06 122 ALA B C 1
ATOM 2036 O O . ALA B 1 122 ? 13.5 -24.469 -7.645 1 80.06 122 ALA B O 1
ATOM 2037 N N . GLU B 1 123 ? 11.406 -24.844 -8.094 1 81.5 123 GLU B N 1
ATOM 2038 C CA . GLU B 1 123 ? 11.531 -24.219 -9.406 1 81.5 123 GLU B CA 1
ATOM 2039 C C . GLU B 1 123 ? 11.828 -22.734 -9.281 1 81.5 123 GLU B C 1
ATOM 2041 O O . GLU B 1 123 ? 12.672 -22.188 -10 1 81.5 123 GLU B O 1
ATOM 2046 N N . VAL B 1 124 ? 11.188 -22.109 -8.391 1 80.06 124 VAL B N 1
ATOM 2047 C CA . VAL B 1 124 ? 11.383 -20.688 -8.18 1 80.06 124 VAL B CA 1
ATOM 2048 C C . VAL B 1 124 ? 12.797 -20.422 -7.684 1 80.06 124 VAL B C 1
ATOM 2050 O O . VAL B 1 124 ? 13.484 -19.516 -8.18 1 80.06 124 VAL B O 1
ATOM 2053 N N . VAL B 1 125 ? 13.188 -21.172 -6.746 1 77.44 125 VAL B N 1
ATOM 2054 C CA . VAL B 1 125 ? 14.531 -21.016 -6.188 1 77.44 125 VAL B CA 1
ATOM 2055 C C . VAL B 1 125 ? 15.57 -21.203 -7.285 1 77.44 125 VAL B C 1
ATOM 2057 O O . VAL B 1 125 ? 16.531 -20.438 -7.379 1 77.44 125 VAL B O 1
ATOM 2060 N N . LYS B 1 126 ? 15.398 -22.219 -8.031 1 81.19 126 LYS B N 1
ATOM 2061 C CA . LYS B 1 126 ? 16.312 -22.484 -9.141 1 81.19 126 LYS B CA 1
ATOM 2062 C C . LYS B 1 126 ? 16.391 -21.297 -10.094 1 81.19 126 LYS B C 1
ATOM 2064 O O . LYS B 1 126 ? 17.484 -20.891 -10.492 1 81.19 126 LYS B O 1
ATOM 2069 N N . MET B 1 127 ? 15.328 -20.75 -10.391 1 79.12 127 MET B N 1
ATOM 2070 C CA . MET B 1 127 ? 15.266 -19.625 -11.32 1 79.12 127 MET B CA 1
ATOM 2071 C C . MET B 1 127 ? 15.945 -18.391 -10.719 1 79.12 127 MET B C 1
ATOM 2073 O O . MET B 1 127 ? 16.641 -17.656 -11.422 1 79.12 127 MET B O 1
ATOM 2077 N N . LEU B 1 128 ? 15.68 -18.125 -9.461 1 73.94 128 LEU B N 1
ATOM 2078 C CA . LEU B 1 128 ? 16.312 -17 -8.781 1 73.94 128 LEU B CA 1
ATOM 2079 C C . LEU B 1 128 ? 17.828 -17.141 -8.773 1 73.94 128 LEU B C 1
ATOM 2081 O O . LEU B 1 128 ? 18.547 -16.156 -8.953 1 73.94 128 LEU B O 1
ATOM 2085 N N . VAL B 1 129 ? 18.281 -18.312 -8.555 1 73.88 129 VAL B N 1
ATOM 2086 C CA . VAL B 1 129 ? 19.703 -18.609 -8.539 1 73.88 129 VAL B CA 1
ATOM 2087 C C . VAL B 1 129 ? 20.281 -18.391 -9.93 1 73.88 129 VAL B C 1
ATOM 2089 O O . VAL B 1 129 ? 21.375 -17.828 -10.078 1 73.88 129 VAL B O 1
ATOM 2092 N N . GLU B 1 130 ? 19.609 -18.734 -10.891 1 75.88 130 GLU B N 1
ATOM 2093 C CA . GLU B 1 130 ? 20.078 -18.594 -12.266 1 75.88 130 GLU B CA 1
ATOM 2094 C C . GLU B 1 130 ? 20.078 -17.125 -12.695 1 75.88 130 GLU B C 1
ATOM 2096 O O . GLU B 1 130 ? 20.906 -16.719 -13.508 1 75.88 130 GLU B O 1
ATOM 2101 N N . MET B 1 131 ? 19.078 -16.359 -12.273 1 66.38 131 MET B N 1
ATOM 2102 C CA . MET B 1 131 ? 19 -14.953 -12.633 1 66.38 131 MET B CA 1
ATOM 2103 C C . MET B 1 131 ? 20.031 -14.133 -11.875 1 66.38 131 MET B C 1
ATOM 2105 O O . MET B 1 131 ? 20.438 -13.062 -12.328 1 66.38 131 MET B O 1
ATOM 2109 N N . GLY B 1 132 ? 20.312 -14.391 -10.703 1 58.53 132 GLY B N 1
ATOM 2110 C CA . GLY B 1 132 ? 21.422 -13.758 -10 1 58.53 132 GLY B CA 1
ATOM 2111 C C . GLY B 1 132 ? 22.766 -14.344 -10.352 1 58.53 132 GLY B C 1
ATOM 2112 O O . GLY B 1 132 ? 23.688 -13.625 -10.758 1 58.53 132 GLY B O 1
#

Sequence (264 aa):
MAKVVFKNQTGNCPELFPVNIFDKIPENHPVRLVDTVVNSLDISDIIKEYKGGGTSAYHPRMMIKVLFYSYLSNVYSCRKIAKALHENIHFMFISGNSTPDFRTINDFRGKILKDSIKTLFAEVVKMLVEMGMAKVVFKNQTGNCPELFPVNIFDKIPENHPVRLVDTVVNSLDISDIIKEYKGGGTSAYHPRMMIKVLFYSYLSNVYSCRKIAKALHENIHFMFISGNSTPDFRTINDFRGKILKDSIKTLFAEVVKMLVEMG

Nearest PDB structures (foldseek):
  3fya-assembly1_A  TM=2.920E-01  e=6.357E+00  Enterobacter sp. RFL1396
  3fya-assembly1_A  TM=2.923E-01  e=6.357E+00  Enterobacter sp. RFL1396

Solvent-accessible surface area (backbone atoms only — not comparable to full-atom values): 15216 Å² total; per-residue (Å²): 128,49,67,70,52,61,52,80,73,59,42,81,47,75,57,90,60,69,70,64,73,68,72,72,54,58,86,82,36,65,63,54,50,45,50,56,54,55,70,68,54,86,55,63,75,55,57,66,66,58,70,39,75,64,77,71,36,74,44,65,67,43,53,48,35,45,51,52,48,27,54,75,67,73,44,79,52,43,61,58,49,32,52,35,28,74,36,26,53,64,44,21,57,53,36,34,63,45,65,63,47,36,64,56,48,45,45,40,54,61,64,59,30,58,85,47,44,64,60,50,50,50,51,50,51,52,48,52,60,69,73,103,127,52,70,70,52,60,52,80,76,60,41,81,47,74,57,92,59,71,70,65,74,67,71,71,55,60,85,80,36,67,64,55,51,45,49,55,54,55,71,69,54,87,54,64,74,55,58,64,68,58,68,39,74,64,78,71,37,74,45,65,67,44,52,48,34,44,51,52,48,28,53,75,68,73,45,81,52,42,62,58,51,31,51,34,26,75,37,26,51,64,44,22,58,53,34,33,63,45,67,64,48,36,64,58,48,44,44,41,54,61,64,60,30,56,85,46,45,64,60,50,50,51,52,49,50,52,50,53,60,69,71,102

Organism: Indibacter alkaliphilus (strain CCUG 57479 / KCTC 22604 / LW1) (NCBI:txid1189612)

pLDDT: mean 85.15, std 14.53, range [39.91, 98.75]

Secondary structure (DSSP, 8-state):
-PPP-BPP--TTS--SS---GGGGS-TT-HHHHHHHHHHTS--HHHHTT---SSS-B--HHHHHHHHHHHHHTT---HHHHHHHHHHBHHHHHHTTT----HHHHHHIIIIISTTTHHHHHHHHHHHHHHH-/-PPP-B----TTS--SS---GGGGS-TT-HHHHHHHHHHTS--HHHHTT---SSS-B--HHHHHHHHHHHHHTT---HHHHHHHHHHBHHHHHHHTT----HHHHHHIIIIISTTTHHHHHHHHHHHHHHH-

InterPro domains:
  IPR008490 Transposase InsH, N-terminal [PF05598] (20-110)

Foldseek 3Di:
DDDDDDDDPCPPPPPPDPDDPCVVPDPPHVLVVLLVQLVPDDCVLLVVLDPDDDDDAQDVSLLSSLQVVCVVVVHHQLQVSLVCLQPPVSNVVSNVSDRDHSVSSVCCVCPSCVPPVVVVVVSSVVVVVVVD/DDDDDDDDPCPPPPPPDPDDPCVVPDPPHVLVVLLVQLVPDDCVLLVVLDPDDDDDAQDVSLLSSLQVVCVVVVHHQLQVSLVCLQPPVSNVVSNVSDRDHSVSSVCCVCPSCVPPVVVVVVSSVVVVVVVD

Radius of gyration: 22.16 Å; Cα contacts (8 Å, |Δi|>4): 266; chains: 2; bounding box: 41×70×44 Å